Protein AF-A0A3L7S877-F1 (afdb_monomer_lite)

Secondary structure (DSSP, 8-state):
--PPP----------------PPP----------------SSSSSSSTHHHHHHHHHHHTSS----S------TTHHHHHHHHGGGS---------PPP-HHHHHHHHHHHHHHHHTT--GGGGTTTEEE--HHHHTTPPEEEEEEEEEEEEE-SS-EEEEEEEEETTEEEEEEEEEE-SSSEEEEE-

Sequence (188 aa):
MMGVGRTERSEFRLVLIRVKELPELAGARSGRRNEIPQFIADGALASFRSRCFAVLRLICSIGRIDMFVGRLPRRGVVGLVLAMMFVGCSTGDAPSYALDKELARGSVQKAMQAWVGEKTPKDLQPDIIVGDTAWEQGKKLVSYEILADEETTDGSNLYIRVKRKIGSSESKVTYIVGTTPVVTIFPQ

Radius of gyration: 29.56 Å; chains: 1; bounding box: 90×79×45 Å

Structure (mmCIF, N/CA/C/O backbone):
data_AF-A0A3L7S877-F1
#
_entry.id   AF-A0A3L7S877-F1
#
loop_
_atom_site.group_PDB
_atom_site.id
_atom_site.type_symbol
_atom_site.label_atom_id
_atom_site.label_alt_id
_atom_site.label_comp_id
_atom_site.label_asym_id
_atom_site.label_entity_id
_atom_site.label_seq_id
_atom_site.pdbx_PDB_ins_code
_atom_site.Cartn_x
_atom_site.Cartn_y
_atom_site.Cartn_z
_atom_site.occupancy
_atom_site.B_iso_or_equiv
_atom_site.auth_seq_id
_atom_site.auth_comp_id
_atom_site.auth_asym_id
_atom_site.auth_atom_id
_atom_site.pdbx_PDB_model_num
ATOM 1 N N . MET A 1 1 ? -4.171 -53.138 16.778 1.00 54.28 1 MET A N 1
ATOM 2 C CA . MET A 1 1 ? -3.416 -51.874 16.648 1.00 54.28 1 MET A CA 1
ATOM 3 C C . MET A 1 1 ? -3.372 -51.507 15.177 1.00 54.28 1 MET A C 1
ATOM 5 O O . MET A 1 1 ? -2.789 -52.276 14.435 1.00 54.28 1 MET A O 1
ATOM 9 N N . MET A 1 2 ? -4.042 -50.424 14.774 1.00 46.16 2 MET A N 1
ATOM 10 C CA . MET A 1 2 ? -3.747 -49.554 13.617 1.00 46.16 2 MET A CA 1
ATOM 11 C C . MET A 1 2 ? -4.942 -48.603 13.470 1.00 46.16 2 MET A C 1
ATOM 13 O O . MET A 1 2 ? -6.030 -49.006 13.070 1.00 46.16 2 MET A O 1
ATOM 17 N N . GLY A 1 3 ? -4.754 -47.366 13.933 1.00 50.31 3 GLY A N 1
ATOM 18 C CA . GLY A 1 3 ? -5.749 -46.302 13.867 1.00 50.31 3 GLY A CA 1
ATOM 19 C C . GLY A 1 3 ? -5.789 -45.695 12.469 1.00 50.31 3 GLY A C 1
ATOM 20 O O . GLY A 1 3 ? -4.753 -45.312 11.931 1.00 50.31 3 GLY A O 1
ATOM 21 N N . VAL A 1 4 ? -6.985 -45.613 11.893 1.00 60.41 4 VAL A N 1
ATOM 22 C CA . VAL A 1 4 ? -7.231 -44.957 10.606 1.00 60.41 4 VAL A CA 1
ATOM 23 C C . VAL A 1 4 ? -7.646 -43.512 10.877 1.00 60.41 4 VAL A C 1
ATOM 25 O O . VAL A 1 4 ? -8.565 -43.247 11.652 1.00 60.41 4 VAL A O 1
ATOM 28 N N . GLY A 1 5 ? -6.889 -42.590 10.281 1.00 52.19 5 GLY A N 1
ATOM 29 C CA . GLY A 1 5 ? -6.943 -41.152 10.511 1.00 52.19 5 GLY A CA 1
ATOM 30 C C . GLY A 1 5 ? -8.268 -40.508 10.110 1.00 52.19 5 GLY A C 1
ATOM 31 O O . GLY A 1 5 ? -8.838 -40.778 9.055 1.00 52.19 5 GLY A O 1
ATOM 32 N N . ARG A 1 6 ? -8.727 -39.616 10.985 1.00 58.72 6 ARG A N 1
ATOM 33 C CA . ARG A 1 6 ? -9.897 -38.757 10.826 1.00 58.72 6 ARG A CA 1
ATOM 34 C C . ARG A 1 6 ? -9.569 -37.669 9.796 1.00 58.72 6 ARG A C 1
ATOM 36 O O . ARG A 1 6 ? -8.720 -36.819 10.036 1.00 58.72 6 ARG A O 1
ATOM 43 N N . THR A 1 7 ? -10.219 -37.731 8.641 1.00 52.03 7 THR A N 1
ATOM 44 C CA . THR A 1 7 ? -10.134 -36.734 7.569 1.00 52.03 7 THR A CA 1
ATOM 45 C C . THR A 1 7 ? -10.898 -35.482 8.010 1.00 52.03 7 THR A C 1
ATOM 47 O O . THR A 1 7 ? -12.130 -35.480 8.016 1.00 52.03 7 THR A O 1
ATOM 50 N N . GLU A 1 8 ? -10.193 -34.429 8.429 1.00 56.50 8 GLU A N 1
ATOM 51 C CA . GLU A 1 8 ? -10.811 -33.121 8.659 1.00 56.50 8 GLU A CA 1
ATOM 52 C C . GLU A 1 8 ? -11.203 -32.505 7.316 1.00 56.50 8 GLU A C 1
ATOM 54 O O . GLU A 1 8 ? -10.388 -32.024 6.531 1.00 56.50 8 GLU A O 1
ATOM 59 N N . ARG A 1 9 ? -12.501 -32.592 7.044 1.00 50.66 9 ARG A N 1
ATOM 60 C CA . ARG A 1 9 ? -13.187 -31.979 5.919 1.00 50.66 9 ARG A CA 1
ATOM 61 C C . ARG A 1 9 ? -13.282 -30.479 6.209 1.00 50.66 9 ARG A C 1
ATOM 63 O O . ARG A 1 9 ? -14.170 -30.044 6.933 1.00 50.66 9 ARG A O 1
ATOM 70 N N . SER A 1 10 ? -12.339 -29.706 5.679 1.00 55.91 10 SER A N 1
ATOM 71 C CA . SER A 1 10 ? -12.363 -28.245 5.714 1.00 55.91 10 SER A CA 1
ATOM 72 C C . SER A 1 10 ? -13.622 -27.748 4.995 1.00 55.91 10 SER A C 1
ATOM 74 O O . SER A 1 10 ? -13.726 -27.831 3.771 1.00 55.91 10 SER A O 1
ATOM 76 N N . GLU A 1 11 ? -14.603 -27.267 5.759 1.00 52.41 11 GLU A N 1
ATOM 77 C CA . GLU A 1 11 ? -15.723 -26.492 5.234 1.00 52.41 11 GLU A CA 1
ATOM 78 C C . GLU A 1 11 ? -15.176 -25.207 4.600 1.00 52.41 11 GLU A C 1
ATOM 80 O O . GLU A 1 11 ? -14.942 -24.199 5.268 1.00 52.41 11 GLU A O 1
ATOM 85 N N . PHE A 1 12 ? -14.997 -25.224 3.282 1.00 43.84 12 PHE A N 1
ATOM 86 C CA . PHE A 1 12 ? -14.988 -24.002 2.495 1.00 43.84 12 PHE A CA 1
ATOM 87 C C . PHE A 1 12 ? -16.386 -23.387 2.591 1.00 43.84 12 PHE A C 1
ATOM 89 O O . PHE A 1 12 ? -17.283 -23.707 1.811 1.00 43.84 12 PHE A O 1
ATOM 96 N N . ARG A 1 13 ? -16.586 -22.499 3.572 1.00 46.31 13 ARG A N 1
ATOM 97 C CA . ARG A 1 13 ? -17.693 -21.544 3.543 1.00 46.31 13 ARG A CA 1
ATOM 98 C C . ARG A 1 13 ? -17.492 -20.650 2.328 1.00 46.31 13 ARG A C 1
ATOM 100 O O . ARG A 1 13 ? -16.777 -19.653 2.378 1.00 46.31 13 ARG A O 1
ATOM 107 N N . LEU A 1 14 ? -18.130 -21.044 1.232 1.00 42.19 14 LEU A N 1
ATOM 108 C CA . LEU A 1 14 ? -18.392 -20.206 0.077 1.00 42.19 14 LEU A CA 1
ATOM 109 C C . LEU A 1 14 ? -19.162 -18.979 0.591 1.00 42.19 14 LEU A C 1
ATOM 111 O O . LEU A 1 14 ? -20.365 -19.042 0.852 1.00 42.19 14 LEU A O 1
ATOM 115 N N . VAL A 1 15 ? -18.462 -17.870 0.822 1.00 50.22 15 VAL A N 1
ATOM 116 C CA . VAL A 1 15 ? -19.105 -16.579 1.067 1.00 50.22 15 VAL A CA 1
ATOM 117 C C . VAL A 1 15 ? -19.682 -16.151 -0.274 1.00 50.22 15 VAL A C 1
ATOM 119 O O . VAL A 1 15 ? -19.004 -15.561 -1.109 1.00 50.22 15 VAL A O 1
ATOM 122 N N . LEU A 1 16 ? -20.933 -16.544 -0.504 1.00 44.66 16 LEU A N 1
ATOM 123 C CA . LEU A 1 16 ? -21.747 -16.115 -1.627 1.00 44.66 16 LEU A CA 1
ATOM 124 C C . LEU A 1 16 ? -21.943 -14.597 -1.493 1.00 44.66 16 LEU A C 1
ATOM 126 O O . LEU A 1 16 ? -22.818 -14.129 -0.762 1.00 44.66 16 LEU A O 1
ATOM 130 N N . ILE A 1 17 ? -21.083 -13.820 -2.153 1.00 51.84 17 ILE A N 1
ATOM 131 C CA . ILE A 1 17 ? -21.249 -12.375 -2.286 1.00 51.84 17 ILE A CA 1
ATOM 132 C C . ILE A 1 17 ? -22.492 -12.173 -3.149 1.00 51.84 17 ILE A C 1
ATOM 134 O O . ILE A 1 17 ? -22.484 -12.350 -4.364 1.00 51.84 17 ILE A O 1
ATOM 138 N N . ARG A 1 18 ? -23.600 -11.872 -2.476 1.00 46.88 18 ARG A N 1
ATOM 139 C CA . ARG A 1 18 ? -24.879 -11.507 -3.073 1.00 46.88 18 ARG A CA 1
ATOM 140 C C . ARG A 1 18 ? -24.677 -10.183 -3.810 1.00 46.88 18 ARG A C 1
ATOM 142 O O . ARG A 1 18 ? -24.743 -9.123 -3.193 1.00 46.88 18 ARG A O 1
ATOM 149 N N . VAL A 1 19 ? -24.405 -10.259 -5.112 1.00 50.25 19 VAL A N 1
ATOM 150 C CA . VAL A 1 19 ? -24.487 -9.126 -6.040 1.00 50.25 19 VAL A CA 1
ATOM 151 C C . VAL A 1 19 ? -25.942 -8.669 -6.021 1.00 50.25 19 VAL A C 1
ATOM 153 O O . VAL A 1 19 ? -26.824 -9.300 -6.596 1.00 50.25 19 VAL A O 1
ATOM 156 N N . LYS A 1 20 ? -26.213 -7.643 -5.216 1.00 56.16 20 LYS A N 1
ATOM 157 C CA . LYS A 1 20 ? -27.528 -7.026 -5.098 1.00 56.16 20 LYS A CA 1
ATOM 158 C C . LYS A 1 20 ? -27.671 -6.082 -6.287 1.00 56.16 20 LYS A C 1
ATOM 160 O O . LYS A 1 20 ? -26.869 -5.164 -6.430 1.00 56.16 20 LYS A O 1
ATOM 165 N N . GLU A 1 21 ? -28.651 -6.376 -7.134 1.00 49.72 21 GLU A N 1
ATOM 166 C CA . GLU A 1 21 ? -29.041 -5.603 -8.312 1.00 49.72 21 GLU A CA 1
ATOM 167 C C . GLU A 1 21 ? -29.070 -4.092 -8.033 1.00 49.72 21 GLU A C 1
ATOM 169 O O . GLU A 1 21 ? -29.631 -3.628 -7.035 1.00 49.72 21 GLU A O 1
ATOM 174 N N . LEU A 1 22 ? -28.440 -3.343 -8.939 1.00 51.84 22 LEU A N 1
ATOM 175 C CA . LEU A 1 22 ? -28.446 -1.886 -9.015 1.00 51.84 22 LEU A CA 1
ATOM 176 C C . LEU A 1 22 ? -29.797 -1.404 -9.563 1.00 51.84 22 LEU A C 1
ATOM 178 O O . LEU A 1 22 ? -30.128 -1.746 -10.697 1.00 51.84 22 LEU A O 1
ATOM 182 N N . PRO A 1 23 ? -30.553 -0.562 -8.840 1.00 59.34 23 PRO A N 1
ATOM 183 C CA . PRO A 1 23 ? -31.566 0.258 -9.478 1.00 59.34 23 PRO A CA 1
ATOM 184 C C . PRO A 1 23 ? -30.895 1.437 -10.196 1.00 59.34 23 PRO A C 1
ATOM 186 O O . PRO A 1 23 ? -30.123 2.193 -9.598 1.00 59.34 23 PRO A O 1
ATOM 189 N N . GLU A 1 24 ? -31.222 1.596 -11.480 1.00 57.94 24 GLU A N 1
ATOM 190 C CA . GLU A 1 24 ? -31.098 2.858 -12.206 1.00 57.94 24 GLU A CA 1
ATOM 191 C C . GLU A 1 24 ? -31.689 3.997 -11.367 1.00 57.94 24 GLU A C 1
ATOM 193 O O . GLU A 1 24 ? -32.876 3.989 -11.039 1.00 57.94 24 GLU A O 1
ATOM 198 N N . LEU A 1 25 ? -30.879 5.010 -11.061 1.00 51.97 25 LEU A N 1
ATOM 199 C CA . LEU A 1 25 ? -31.389 6.310 -10.646 1.00 51.97 25 LEU A CA 1
ATOM 200 C C . LEU A 1 25 ? -30.751 7.405 -11.490 1.00 51.97 25 LEU A C 1
ATOM 202 O O . LEU A 1 25 ? -29.589 7.783 -11.340 1.00 51.97 25 LEU A O 1
ATOM 206 N N . ALA A 1 26 ? -31.590 7.900 -12.390 1.00 48.59 26 ALA A N 1
ATOM 207 C CA . ALA A 1 26 ? -31.438 9.138 -13.111 1.00 48.59 26 ALA A C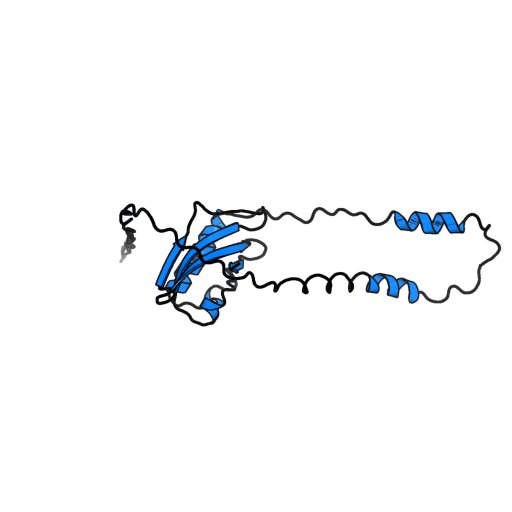A 1
ATOM 208 C C . ALA A 1 26 ? -31.354 10.348 -12.160 1.00 48.59 26 ALA A C 1
ATOM 210 O O . ALA A 1 26 ? -32.114 10.461 -11.203 1.00 48.59 26 ALA A O 1
ATOM 211 N N . GLY A 1 27 ? -30.492 11.299 -12.528 1.00 48.50 27 GLY A N 1
ATOM 212 C CA . GLY A 1 27 ? -30.762 12.733 -12.403 1.00 48.50 27 GLY A CA 1
ATOM 213 C C . GLY A 1 27 ? -30.546 13.401 -11.042 1.00 48.50 27 GLY A C 1
ATOM 214 O O . GLY A 1 27 ? -31.445 13.430 -10.215 1.00 48.50 27 GLY A O 1
ATOM 215 N N . ALA A 1 28 ? -29.431 14.128 -10.905 1.00 43.88 28 ALA A N 1
ATOM 216 C CA . ALA A 1 28 ? -29.427 15.472 -10.312 1.00 43.88 28 ALA A CA 1
ATOM 217 C C . ALA A 1 28 ? -28.107 16.207 -10.608 1.00 43.88 28 ALA A C 1
ATOM 219 O O . ALA A 1 28 ? -27.050 15.892 -10.063 1.00 43.88 28 ALA A O 1
ATOM 220 N N . ARG A 1 29 ? -28.188 17.243 -11.454 1.00 51.47 29 ARG A N 1
ATOM 221 C CA . ARG A 1 29 ? -27.224 18.352 -11.488 1.00 51.47 29 ARG A CA 1
ATOM 222 C C . ARG A 1 29 ? -27.283 19.087 -10.149 1.00 51.47 29 ARG A C 1
ATOM 224 O O . ARG A 1 29 ? -28.358 19.532 -9.770 1.00 51.47 29 ARG A O 1
ATOM 231 N N . SER A 1 30 ? -26.140 19.361 -9.530 1.00 45.34 30 SER A N 1
ATOM 232 C CA . SER A 1 30 ? -25.962 20.613 -8.788 1.00 45.34 30 SER A CA 1
ATOM 233 C C . SER A 1 30 ? -24.482 20.928 -8.635 1.00 45.34 30 SER A C 1
ATOM 235 O O . SER A 1 30 ? -23.721 20.162 -8.046 1.00 45.34 30 SER A O 1
ATOM 237 N N . GLY A 1 31 ? -24.083 22.065 -9.200 1.00 52.25 31 GLY A N 1
ATOM 238 C CA . GLY A 1 31 ? -22.720 22.564 -9.165 1.00 52.25 31 GLY A CA 1
ATOM 239 C C . GLY A 1 31 ? -22.210 22.796 -7.747 1.00 52.25 31 GLY A C 1
ATOM 240 O O . GLY A 1 31 ? -22.917 23.299 -6.874 1.00 52.25 31 GLY A O 1
ATOM 241 N N . ARG A 1 32 ? -20.930 22.481 -7.556 1.00 43.22 32 ARG A N 1
ATOM 242 C CA . ARG A 1 32 ? -20.111 23.045 -6.490 1.00 43.22 32 ARG A CA 1
ATOM 243 C C . ARG A 1 32 ? -18.698 23.247 -7.036 1.00 43.22 32 ARG A C 1
ATOM 245 O O . ARG A 1 32 ? -17.888 22.330 -7.076 1.00 43.22 32 ARG A O 1
ATOM 252 N N . ARG A 1 33 ? -18.454 24.464 -7.528 1.00 50.66 33 ARG A N 1
ATOM 253 C CA . ARG A 1 33 ? -17.117 25.057 -7.622 1.00 50.66 33 ARG A CA 1
ATOM 254 C C . ARG A 1 33 ? -16.627 25.190 -6.187 1.00 50.66 33 ARG A C 1
ATOM 256 O O . ARG A 1 33 ? -17.202 26.011 -5.495 1.00 50.66 33 ARG A O 1
ATOM 263 N N . ASN A 1 34 ? -15.637 24.406 -5.772 1.00 42.25 34 ASN A N 1
ATOM 264 C CA . ASN A 1 34 ? -14.846 24.657 -4.568 1.00 42.25 34 ASN A CA 1
ATOM 265 C C . ASN A 1 34 ? -13.390 24.277 -4.877 1.00 42.25 34 ASN A C 1
ATOM 267 O O . ASN A 1 34 ? -13.041 23.104 -4.950 1.00 42.25 34 ASN A O 1
ATOM 271 N N . GLU A 1 35 ? -12.629 25.323 -5.189 1.00 40.66 35 GLU A N 1
ATOM 272 C CA . GLU A 1 35 ? -11.271 25.623 -4.725 1.00 40.66 35 GLU A CA 1
ATOM 273 C C . GLU A 1 35 ? -10.260 24.471 -4.640 1.00 40.66 35 GLU A C 1
ATOM 275 O O . GLU A 1 35 ? -10.277 23.628 -3.748 1.00 40.66 35 GLU A O 1
ATOM 280 N N . ILE A 1 36 ? -9.322 24.520 -5.586 1.00 46.72 36 ILE A N 1
ATOM 281 C CA . ILE A 1 36 ? -8.078 23.757 -5.637 1.00 46.72 36 ILE A CA 1
ATOM 282 C C . ILE A 1 36 ? -7.121 24.350 -4.588 1.00 46.72 36 ILE A C 1
ATOM 284 O O . ILE A 1 36 ? -6.706 25.499 -4.758 1.00 46.72 36 ILE A O 1
ATOM 288 N N . PRO A 1 37 ? -6.709 23.617 -3.540 1.00 45.56 37 PRO A N 1
ATOM 289 C CA . PRO A 1 37 ? -5.568 24.037 -2.745 1.00 45.56 37 PRO A CA 1
ATOM 290 C C . PRO A 1 37 ? -4.283 23.797 -3.550 1.00 45.56 37 PRO A C 1
ATOM 292 O O . PRO A 1 37 ? -3.847 22.664 -3.758 1.00 45.56 37 PRO A O 1
ATOM 295 N N . GLN A 1 38 ? -3.680 24.891 -4.021 1.00 51.69 38 GLN A N 1
ATOM 296 C CA . GLN A 1 38 ? -2.295 24.943 -4.487 1.00 51.69 38 GLN A CA 1
ATOM 297 C C . GLN A 1 38 ? -1.365 24.642 -3.307 1.00 51.69 38 GLN A C 1
ATOM 299 O O . GLN A 1 38 ? -1.011 25.549 -2.561 1.00 51.69 38 GLN A O 1
ATOM 304 N N . PHE A 1 39 ? -0.989 23.381 -3.095 1.00 47.72 39 PHE A N 1
ATOM 305 C CA . PHE A 1 39 ? -0.049 23.061 -2.017 1.00 47.72 39 PHE A CA 1
ATOM 306 C C . PHE A 1 39 ? 0.881 21.885 -2.308 1.00 47.72 39 PHE A C 1
ATOM 308 O O . PHE A 1 39 ? 1.154 21.110 -1.408 1.00 47.72 39 PHE A O 1
ATOM 315 N N . ILE A 1 40 ? 1.410 21.739 -3.530 1.00 48.59 40 ILE A N 1
ATOM 316 C CA . ILE A 1 40 ? 2.620 20.925 -3.763 1.00 48.59 40 ILE A CA 1
ATOM 317 C C . ILE A 1 40 ? 3.440 21.558 -4.897 1.00 48.59 40 ILE A C 1
ATOM 319 O O . ILE A 1 40 ? 3.268 21.209 -6.061 1.00 48.59 40 ILE A O 1
ATOM 323 N N . ALA A 1 41 ? 4.324 22.506 -4.572 1.00 46.06 41 ALA A N 1
ATOM 324 C CA . ALA A 1 41 ? 5.308 23.028 -5.530 1.00 46.06 41 ALA A CA 1
ATOM 325 C C . ALA A 1 41 ? 6.727 23.252 -4.962 1.00 46.06 41 ALA A C 1
ATOM 327 O O . ALA A 1 41 ? 7.580 23.722 -5.703 1.00 46.06 41 ALA A O 1
ATOM 328 N N . ASP A 1 42 ? 7.035 22.857 -3.716 1.00 45.22 42 ASP A N 1
ATOM 329 C CA . ASP A 1 42 ? 8.317 23.235 -3.076 1.00 45.22 42 ASP A CA 1
ATOM 330 C C . ASP A 1 42 ? 9.215 22.071 -2.603 1.00 45.22 42 ASP A C 1
ATOM 332 O O . ASP A 1 42 ? 10.214 22.285 -1.921 1.00 45.22 42 ASP A O 1
ATOM 336 N N . GLY A 1 43 ? 8.927 20.818 -2.973 1.00 41.69 43 GLY A N 1
ATOM 337 C CA . GLY A 1 43 ? 9.671 19.660 -2.442 1.00 41.69 43 GLY A CA 1
ATOM 338 C C . GLY A 1 43 ? 10.850 19.137 -3.278 1.00 41.69 43 GLY A C 1
ATOM 339 O O . GLY A 1 43 ? 11.713 18.440 -2.747 1.00 41.69 43 GLY A O 1
ATOM 340 N N . ALA A 1 44 ? 10.909 19.423 -4.583 1.00 40.44 44 ALA A N 1
ATOM 341 C CA . ALA A 1 44 ? 11.722 18.619 -5.512 1.00 40.44 44 ALA A CA 1
ATOM 342 C C . ALA A 1 44 ? 13.080 19.225 -5.927 1.00 40.44 44 ALA A C 1
ATOM 344 O O . ALA A 1 44 ? 13.886 18.542 -6.557 1.00 40.44 44 ALA A O 1
ATOM 345 N N . LEU A 1 45 ? 13.392 20.473 -5.558 1.00 46.50 45 LEU A N 1
ATOM 346 C CA . LEU A 1 45 ? 14.636 21.143 -5.985 1.00 46.50 45 LEU A CA 1
ATOM 347 C C . LEU A 1 45 ? 15.812 21.011 -5.001 1.00 46.50 45 LEU A C 1
ATOM 349 O O . LEU A 1 45 ? 16.941 21.372 -5.339 1.00 46.50 45 LEU A O 1
ATOM 353 N N . ALA A 1 46 ? 15.596 20.457 -3.804 1.00 42.66 46 ALA A N 1
ATOM 354 C CA . ALA A 1 46 ? 16.635 20.393 -2.773 1.00 42.66 46 ALA A CA 1
ATOM 355 C C . ALA A 1 46 ? 17.577 19.175 -2.884 1.00 42.66 46 ALA A C 1
ATOM 357 O O . ALA A 1 46 ? 18.694 19.224 -2.371 1.00 42.66 46 ALA A O 1
ATOM 358 N N . SER A 1 47 ? 17.190 18.098 -3.581 1.00 43.31 47 SER A N 1
ATOM 359 C CA . SER A 1 47 ? 17.988 16.856 -3.587 1.00 43.31 47 SER A CA 1
ATOM 360 C C . SER A 1 47 ? 19.056 16.796 -4.695 1.00 43.31 47 SER A C 1
ATOM 362 O O . SER A 1 47 ? 20.076 16.121 -4.550 1.00 43.31 47 SER A O 1
ATOM 364 N N . PHE A 1 48 ? 18.911 17.570 -5.777 1.00 40.16 48 PHE A N 1
ATOM 365 C CA . PHE A 1 48 ? 19.853 17.512 -6.907 1.00 40.16 48 PHE A CA 1
ATOM 366 C C . PHE A 1 48 ? 21.151 18.314 -6.692 1.00 40.16 48 PHE A C 1
ATOM 368 O O . PHE A 1 48 ? 22.168 18.041 -7.327 1.00 40.16 48 PHE A O 1
ATOM 375 N N . ARG A 1 49 ? 21.171 19.269 -5.751 1.00 46.09 49 ARG A N 1
ATOM 376 C CA . ARG A 1 49 ? 22.354 20.108 -5.474 1.00 46.09 49 ARG A CA 1
ATOM 377 C C . ARG A 1 49 ? 23.446 19.423 -4.647 1.00 46.09 49 ARG A C 1
ATOM 379 O O . ARG A 1 49 ? 24.584 19.886 -4.663 1.00 46.09 49 ARG A O 1
ATOM 386 N N . SER A 1 50 ? 23.138 18.326 -3.954 1.00 44.41 50 SER A N 1
ATOM 387 C CA . SER A 1 50 ? 24.074 17.731 -2.988 1.00 44.41 50 SER A CA 1
ATOM 388 C C . SER A 1 50 ? 25.095 16.778 -3.630 1.00 44.41 50 SER A C 1
ATOM 390 O O . SER A 1 50 ? 26.210 16.631 -3.136 1.00 44.41 50 SER A O 1
ATOM 392 N N . ARG A 1 51 ? 24.779 16.180 -4.788 1.00 45.22 51 ARG A N 1
ATOM 393 C CA . ARG A 1 51 ? 25.685 15.222 -5.454 1.00 45.22 51 ARG A CA 1
ATOM 394 C C . ARG A 1 51 ? 26.696 15.856 -6.420 1.00 45.22 51 ARG A C 1
ATOM 396 O O . ARG A 1 51 ? 27.750 15.269 -6.634 1.00 45.22 51 ARG A O 1
ATOM 403 N N . CYS A 1 52 ? 26.464 17.074 -6.920 1.00 43.09 52 CYS A N 1
ATOM 404 C CA . CYS A 1 52 ? 27.451 17.771 -7.762 1.00 43.09 52 CYS A CA 1
ATOM 405 C C . CYS A 1 52 ? 28.623 18.377 -6.964 1.00 43.09 52 CYS A C 1
ATOM 407 O O . CYS A 1 52 ? 29.733 18.475 -7.483 1.00 43.09 52 CYS A O 1
ATOM 409 N N . PHE A 1 53 ? 28.423 18.745 -5.693 1.00 46.25 53 PHE A N 1
ATOM 410 C CA . PHE A 1 53 ? 29.476 19.381 -4.885 1.00 46.25 53 PHE A CA 1
ATOM 411 C C . PHE A 1 53 ? 30.557 18.410 -4.382 1.00 46.25 53 PHE A C 1
ATOM 413 O O . PHE A 1 53 ? 31.679 18.837 -4.108 1.00 46.25 53 PHE A O 1
ATOM 420 N N . ALA A 1 54 ? 30.264 17.108 -4.299 1.00 45.94 54 ALA A N 1
ATOM 421 C CA . ALA A 1 54 ? 31.240 16.113 -3.851 1.00 45.94 54 ALA A CA 1
ATOM 422 C C . ALA A 1 54 ? 32.350 15.863 -4.892 1.00 45.94 54 ALA A C 1
ATOM 424 O O . ALA A 1 54 ? 33.509 15.693 -4.520 1.00 45.94 54 ALA A O 1
ATOM 425 N N . VAL A 1 55 ? 32.031 15.927 -6.190 1.00 48.88 55 VAL A N 1
ATOM 426 C CA . VAL A 1 55 ? 33.030 15.753 -7.261 1.00 48.88 55 VAL A CA 1
ATOM 427 C C . VAL A 1 55 ? 33.940 16.983 -7.374 1.00 48.88 55 VAL A C 1
ATOM 429 O O . VAL A 1 55 ? 35.144 16.841 -7.580 1.00 48.88 55 VAL A O 1
ATOM 432 N N . LEU A 1 56 ? 33.416 18.193 -7.131 1.00 46.88 56 LEU A N 1
ATOM 433 C CA . LEU A 1 56 ? 34.225 19.418 -7.189 1.00 46.88 56 LEU A CA 1
ATOM 434 C C . LEU A 1 56 ? 35.237 19.543 -6.034 1.00 46.88 56 LEU A C 1
ATOM 436 O O . LEU A 1 56 ? 36.283 20.168 -6.203 1.00 46.88 56 LEU A O 1
ATOM 440 N N . ARG A 1 57 ? 34.974 18.933 -4.868 1.00 49.19 57 ARG A N 1
ATOM 441 C CA . ARG A 1 57 ? 35.921 18.956 -3.737 1.00 49.19 57 ARG A CA 1
ATOM 442 C C . ARG A 1 57 ? 37.078 17.967 -3.869 1.00 49.19 57 ARG A C 1
ATOM 444 O O . ARG A 1 57 ? 38.122 18.215 -3.271 1.00 49.19 57 ARG A O 1
ATOM 451 N N . LEU A 1 58 ? 36.945 16.907 -4.670 1.00 48.16 58 LEU A N 1
ATOM 452 C CA . LEU A 1 58 ? 38.060 15.981 -4.899 1.00 48.16 58 LEU A CA 1
ATOM 453 C C . LEU A 1 58 ? 39.144 16.602 -5.798 1.00 48.16 58 LEU A C 1
ATOM 455 O O . LEU A 1 58 ? 40.328 16.357 -5.591 1.00 48.16 58 LEU A O 1
ATOM 459 N N . 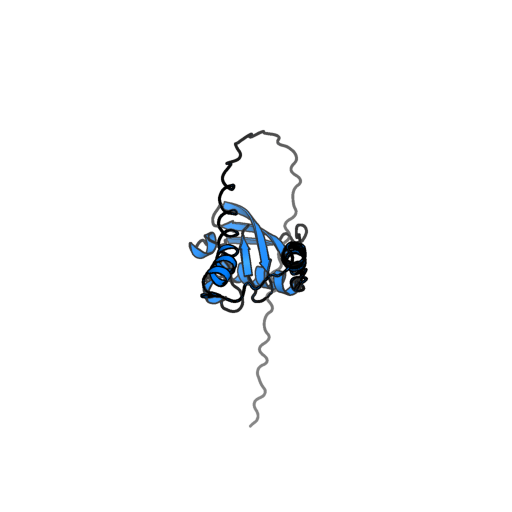ILE A 1 59 ? 38.755 17.478 -6.730 1.00 53.16 59 ILE A N 1
ATOM 460 C CA . ILE A 1 59 ? 39.696 18.178 -7.621 1.00 53.16 59 ILE A CA 1
ATOM 461 C C . ILE A 1 59 ? 40.529 19.215 -6.846 1.00 53.16 59 ILE A C 1
ATOM 463 O O . ILE A 1 59 ? 41.679 19.467 -7.189 1.00 53.16 59 ILE A O 1
ATOM 467 N N . CYS A 1 60 ? 40.003 19.767 -5.748 1.00 49.75 60 CYS A N 1
ATOM 468 C CA . CYS A 1 60 ? 40.715 20.768 -4.948 1.00 49.75 60 CYS A CA 1
ATOM 469 C C . CYS A 1 60 ? 41.674 20.180 -3.890 1.00 49.75 60 CYS A C 1
ATOM 471 O O . CYS A 1 60 ? 42.459 20.934 -3.319 1.00 49.75 60 CYS A O 1
ATOM 473 N N . SER A 1 61 ? 41.624 18.868 -3.612 1.00 48.81 61 SER A N 1
ATOM 474 C CA . SER A 1 61 ? 42.452 18.222 -2.571 1.00 48.81 61 SER A CA 1
ATOM 475 C C . SER A 1 61 ? 43.679 17.467 -3.105 1.00 48.81 61 SER A C 1
ATOM 477 O O . SER A 1 61 ? 44.459 16.943 -2.310 1.00 48.81 61 SER A O 1
ATOM 479 N N . ILE A 1 62 ? 43.884 17.443 -4.424 1.00 54.53 62 ILE A N 1
ATOM 480 C CA . ILE A 1 62 ? 45.195 17.194 -5.036 1.00 54.53 62 ILE A CA 1
ATOM 481 C C . ILE A 1 62 ? 45.802 18.595 -5.213 1.00 54.53 62 ILE A C 1
ATOM 483 O O . ILE A 1 62 ? 45.597 19.270 -6.209 1.00 54.53 62 ILE A O 1
ATOM 487 N N . GLY A 1 63 ? 46.385 19.197 -4.184 1.00 45.34 63 GLY A N 1
ATOM 488 C CA . GLY A 1 63 ? 47.666 18.725 -3.690 1.00 45.34 63 GLY A CA 1
ATOM 489 C C . GLY A 1 63 ? 48.771 19.065 -4.694 1.00 45.34 63 GLY A C 1
ATOM 490 O O . GLY A 1 63 ? 49.290 18.177 -5.352 1.00 45.34 63 GLY A O 1
ATOM 491 N N . ARG A 1 64 ? 49.118 20.356 -4.786 1.00 54.69 64 ARG A N 1
ATOM 492 C CA . ARG A 1 64 ? 50.499 20.834 -4.971 1.00 54.69 64 ARG A CA 1
ATOM 493 C C . ARG A 1 64 ? 51.286 20.157 -6.114 1.00 54.69 64 AR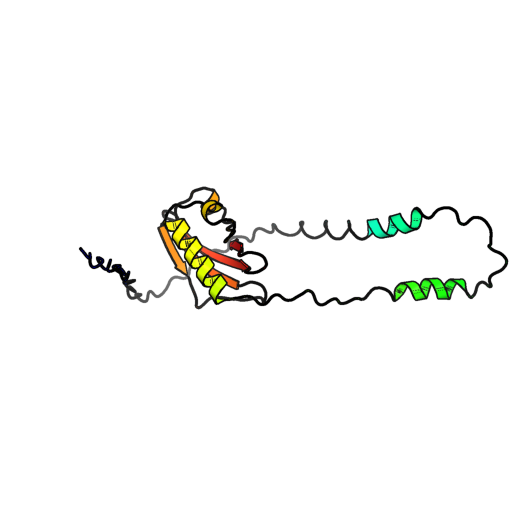G A C 1
ATOM 495 O O . ARG A 1 64 ? 52.252 19.445 -5.864 1.00 54.69 64 ARG A O 1
ATOM 502 N N . ILE A 1 65 ? 50.928 20.454 -7.364 1.00 50.41 65 ILE A N 1
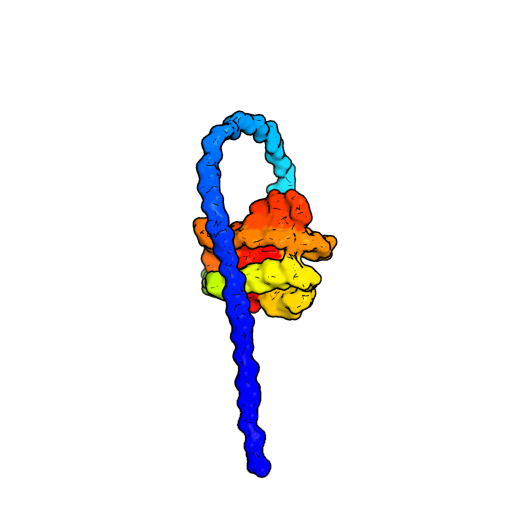ATOM 503 C CA . ILE A 1 65 ? 51.864 20.345 -8.497 1.00 50.41 65 ILE A CA 1
ATOM 504 C C . ILE A 1 65 ? 52.520 21.716 -8.657 1.00 50.41 65 ILE A C 1
ATOM 506 O O . ILE A 1 65 ? 52.126 22.528 -9.491 1.00 50.41 65 ILE A O 1
ATOM 510 N N . ASP A 1 66 ? 53.485 21.991 -7.786 1.00 51.03 66 ASP A N 1
ATOM 511 C CA . ASP A 1 66 ? 54.448 23.061 -8.009 1.00 51.03 66 ASP A CA 1
ATOM 512 C C . ASP A 1 66 ? 55.601 22.493 -8.842 1.00 51.03 66 ASP A C 1
ATOM 514 O O . ASP A 1 66 ? 56.158 21.445 -8.522 1.00 51.03 66 ASP A O 1
ATOM 518 N N . MET A 1 67 ? 55.949 23.233 -9.893 1.00 51.03 67 MET A N 1
ATOM 519 C CA . MET A 1 67 ? 57.195 23.136 -10.658 1.00 51.03 67 MET A CA 1
ATOM 520 C C . MET A 1 67 ? 57.389 21.921 -11.577 1.00 51.03 67 MET A C 1
ATOM 522 O O . MET A 1 67 ? 58.247 21.085 -11.336 1.00 51.03 67 MET A O 1
ATOM 526 N N . PHE A 1 68 ? 56.717 21.918 -12.735 1.00 50.19 68 PHE A N 1
ATOM 527 C CA . PHE A 1 68 ? 57.390 21.581 -14.006 1.00 50.19 68 PHE A CA 1
ATOM 528 C C . PHE A 1 68 ? 56.646 22.163 -15.227 1.00 50.19 68 PHE A C 1
ATOM 530 O O . PHE A 1 68 ? 56.362 21.483 -16.208 1.00 50.19 68 PHE A O 1
ATOM 537 N N . VAL A 1 69 ? 56.313 23.460 -15.192 1.00 51.22 69 VAL A N 1
ATOM 538 C CA . VAL A 1 69 ? 55.830 24.194 -16.380 1.00 51.22 69 VAL A CA 1
ATOM 539 C C . VAL A 1 69 ? 57.040 24.713 -17.163 1.00 51.22 69 VAL A C 1
ATOM 541 O O . VAL A 1 69 ? 57.341 25.903 -17.202 1.00 51.22 69 VAL A O 1
ATOM 544 N N . GLY A 1 70 ? 57.773 23.788 -17.780 1.00 51.69 70 GLY A N 1
ATOM 545 C CA . GLY A 1 70 ? 58.732 24.099 -18.835 1.00 51.69 70 GLY A CA 1
ATOM 546 C C . GLY A 1 70 ? 58.012 24.136 -20.182 1.00 51.69 70 GLY A C 1
ATOM 547 O O . GLY A 1 70 ? 57.652 23.089 -20.701 1.00 51.69 70 GLY A O 1
ATOM 548 N N . ARG A 1 71 ? 57.771 25.343 -20.721 1.00 61.00 71 ARG A N 1
ATOM 549 C CA . ARG A 1 71 ? 57.348 25.646 -22.112 1.00 61.00 71 ARG A CA 1
ATOM 550 C C . ARG A 1 71 ? 56.529 24.555 -22.826 1.00 61.00 71 ARG A C 1
ATOM 552 O O . ARG A 1 71 ? 56.973 24.004 -23.831 1.00 61.00 71 ARG A O 1
ATOM 559 N N . LEU A 1 72 ? 55.293 24.316 -22.395 1.00 53.72 72 LEU A N 1
ATOM 560 C CA . LEU A 1 72 ? 54.323 23.675 -23.284 1.00 53.72 72 LEU A CA 1
ATOM 561 C C . LEU A 1 72 ? 53.631 24.749 -24.143 1.00 53.72 72 LEU A C 1
ATOM 563 O O . LEU A 1 72 ? 53.202 25.779 -23.613 1.00 53.72 72 LEU A O 1
ATOM 567 N N . PRO A 1 73 ? 53.551 24.567 -25.475 1.00 55.72 73 PRO A N 1
ATOM 568 C CA . PRO A 1 73 ? 52.960 25.547 -26.375 1.00 55.72 73 PRO A CA 1
ATOM 569 C C . PRO A 1 73 ? 51.479 25.748 -26.046 1.00 55.72 73 PRO A C 1
ATOM 571 O O . PRO A 1 73 ? 50.718 24.796 -25.881 1.00 55.72 73 PRO A O 1
ATOM 574 N N . ARG A 1 74 ? 51.059 27.018 -26.025 1.00 55.41 74 ARG A N 1
ATOM 575 C CA . ARG A 1 74 ? 49.719 27.532 -25.668 1.00 55.41 74 ARG A CA 1
ATOM 576 C C . ARG A 1 74 ? 48.539 26.859 -26.404 1.00 55.41 74 ARG A C 1
ATOM 578 O O . ARG A 1 74 ? 47.394 27.044 -26.015 1.00 55.41 74 ARG A O 1
ATOM 585 N N . ARG A 1 75 ? 48.817 26.070 -27.448 1.00 56.22 75 ARG A N 1
ATOM 586 C CA . ARG A 1 75 ? 47.849 25.301 -28.247 1.00 56.22 75 ARG A CA 1
ATOM 587 C C . ARG A 1 75 ? 47.475 23.935 -27.646 1.00 56.22 75 ARG A C 1
ATOM 589 O O . ARG A 1 75 ? 46.430 23.411 -28.004 1.00 56.22 75 ARG A O 1
ATOM 596 N N . GLY A 1 76 ? 48.272 23.373 -26.731 1.00 54.28 76 GLY A N 1
ATOM 597 C CA . GLY A 1 76 ? 48.019 22.039 -26.156 1.00 54.28 76 GLY A CA 1
ATOM 598 C C . GLY A 1 76 ? 47.006 22.010 -25.003 1.00 54.28 76 GLY A C 1
ATOM 599 O O . GLY A 1 76 ? 46.316 21.015 -24.810 1.00 54.28 76 GLY A O 1
ATOM 600 N N . VAL A 1 77 ? 46.871 23.113 -24.259 1.00 58.06 77 VAL A N 1
ATOM 601 C CA . VAL A 1 77 ? 46.043 23.169 -23.036 1.00 58.06 77 VAL A CA 1
ATOM 602 C C . VAL A 1 77 ? 44.540 23.192 -23.349 1.00 58.06 77 VAL A C 1
ATOM 604 O O . VAL A 1 77 ? 43.747 22.637 -22.595 1.00 58.06 77 VAL A O 1
ATOM 607 N N . VAL A 1 78 ? 44.137 23.758 -24.493 1.00 62.31 78 VAL A N 1
ATOM 608 C CA . VAL A 1 78 ? 42.722 23.812 -24.910 1.00 62.31 78 VAL A CA 1
ATOM 609 C C . VAL A 1 78 ? 42.183 22.421 -25.275 1.00 62.31 78 VAL A C 1
ATOM 611 O O . VAL A 1 78 ? 41.033 22.112 -24.972 1.00 62.31 78 VAL A O 1
ATOM 614 N N . GLY A 1 79 ? 43.016 21.553 -25.861 1.00 62.03 79 GLY A N 1
ATOM 615 C CA . GLY A 1 79 ? 42.603 20.200 -26.254 1.00 62.03 79 GLY A CA 1
ATOM 616 C C . GLY A 1 79 ? 42.290 19.284 -25.066 1.00 62.03 79 GLY A C 1
ATOM 617 O O . GLY A 1 79 ? 41.343 18.503 -25.125 1.00 62.03 79 GLY A O 1
ATOM 618 N N . LEU A 1 80 ? 43.033 19.417 -23.961 1.00 62.03 80 LEU A N 1
ATOM 619 C CA . LEU A 1 80 ? 42.863 18.571 -22.774 1.00 62.03 80 LEU A CA 1
ATOM 620 C C . LEU A 1 80 ? 41.565 18.887 -22.006 1.00 62.03 80 LEU A C 1
ATOM 622 O O . LEU A 1 80 ? 40.903 17.975 -21.517 1.00 62.03 80 LEU A O 1
ATOM 626 N N . VAL A 1 81 ? 41.167 20.164 -21.941 1.00 64.50 81 VAL A N 1
ATOM 627 C CA . VAL A 1 81 ? 39.916 20.589 -21.282 1.00 64.50 81 VAL A CA 1
ATOM 628 C C . VAL A 1 81 ? 38.685 20.135 -22.076 1.00 64.50 81 VAL A C 1
ATOM 630 O O . VAL A 1 81 ? 37.682 19.747 -21.482 1.00 64.50 81 VAL A O 1
ATOM 633 N N . LEU A 1 82 ? 38.767 20.110 -23.412 1.00 64.56 82 LEU A N 1
ATOM 634 C CA . LEU A 1 82 ? 37.667 19.663 -24.272 1.00 64.56 82 LEU A CA 1
ATOM 635 C C . LEU A 1 82 ? 37.445 18.139 -24.199 1.00 64.56 82 LEU A C 1
ATOM 637 O O . LEU A 1 82 ? 36.306 17.680 -24.246 1.00 64.56 82 LEU A O 1
ATOM 641 N N . ALA A 1 83 ? 38.513 17.353 -24.016 1.00 63.88 83 ALA A N 1
ATOM 642 C CA . ALA A 1 83 ? 38.426 15.895 -23.895 1.00 63.88 83 ALA A CA 1
ATOM 643 C C . ALA A 1 83 ? 37.708 15.429 -22.611 1.00 63.88 83 ALA A C 1
ATOM 645 O O . ALA A 1 83 ? 37.059 14.384 -22.616 1.00 63.88 83 ALA A O 1
ATOM 646 N N . MET A 1 84 ? 37.752 16.214 -21.527 1.00 64.00 84 MET A N 1
ATOM 647 C CA . MET A 1 84 ? 37.040 15.885 -20.282 1.00 64.00 84 MET A CA 1
ATOM 648 C C . MET A 1 84 ? 35.520 16.103 -20.360 1.00 64.00 84 MET A C 1
ATOM 650 O O . MET A 1 84 ? 34.802 15.605 -19.498 1.00 64.00 84 MET A O 1
ATOM 654 N N . MET A 1 85 ? 35.003 16.784 -21.392 1.00 63.19 85 MET A N 1
ATOM 655 C CA . MET A 1 85 ? 33.556 17.009 -21.541 1.00 63.19 85 MET A CA 1
ATOM 656 C C . MET A 1 85 ? 32.792 15.841 -22.186 1.00 63.19 85 MET A C 1
ATOM 658 O O . MET A 1 85 ? 31.565 15.870 -22.206 1.00 63.19 85 MET A O 1
ATOM 662 N N . PHE A 1 86 ? 33.478 14.794 -22.665 1.00 59.53 86 PHE A N 1
ATOM 663 C CA . PHE A 1 86 ? 32.835 13.630 -23.299 1.00 59.53 86 PHE A CA 1
ATOM 664 C C . PHE A 1 86 ? 32.693 12.394 -22.389 1.00 59.53 86 PHE A C 1
ATOM 666 O O . PHE A 1 86 ? 32.062 11.416 -22.785 1.00 59.53 86 PHE A O 1
ATOM 673 N N . VAL A 1 87 ? 33.208 12.421 -21.155 1.00 62.84 87 VAL A N 1
ATOM 674 C CA . VAL A 1 87 ? 33.079 11.306 -20.196 1.00 62.84 87 VAL A CA 1
ATOM 675 C C . VAL A 1 87 ? 31.861 11.547 -19.298 1.00 62.84 87 VAL A C 1
ATOM 677 O O . VAL A 1 87 ? 32.003 11.961 -18.152 1.00 62.84 87 VAL A O 1
ATOM 680 N N . GLY A 1 88 ? 30.641 11.374 -19.818 1.00 59.69 88 GLY A N 1
ATOM 681 C CA . GLY A 1 88 ? 29.459 11.719 -19.013 1.00 59.69 88 GLY A CA 1
ATOM 682 C C . GLY A 1 88 ? 28.078 11.262 -19.472 1.00 59.69 88 GLY A C 1
ATOM 683 O O . GLY A 1 88 ? 27.099 11.688 -18.870 1.00 59.69 88 GLY A O 1
ATOM 684 N N . CYS A 1 89 ? 27.948 10.406 -20.485 1.00 63.59 89 CYS A N 1
ATOM 685 C CA . CYS A 1 89 ? 26.657 9.798 -20.829 1.00 63.59 89 CYS A CA 1
ATOM 686 C C . CYS A 1 89 ? 26.756 8.274 -20.775 1.00 63.59 89 CYS A C 1
ATOM 688 O O . CYS A 1 89 ? 26.677 7.598 -21.795 1.00 63.59 89 CYS A O 1
ATOM 690 N N . SER A 1 90 ? 26.929 7.713 -19.574 1.00 60.69 90 SER A N 1
ATOM 691 C CA . SER A 1 90 ? 26.442 6.352 -19.351 1.00 60.69 90 SER A CA 1
ATOM 692 C C . SER A 1 90 ? 24.935 6.450 -19.129 1.00 60.69 90 SER A C 1
ATOM 694 O O . SER A 1 90 ? 24.471 6.647 -18.004 1.00 60.69 90 SER A O 1
ATOM 696 N N . THR A 1 91 ? 24.169 6.357 -20.211 1.00 63.16 91 THR A N 1
ATOM 697 C CA . THR A 1 91 ? 22.734 6.073 -20.151 1.00 63.16 91 THR A CA 1
ATOM 698 C C . THR A 1 91 ? 22.596 4.619 -19.708 1.00 63.16 91 THR A C 1
ATOM 700 O O . THR A 1 91 ? 22.428 3.718 -20.518 1.00 63.16 91 THR A O 1
ATOM 703 N N . GLY A 1 92 ? 22.829 4.363 -18.421 1.00 61.66 92 GLY A N 1
ATOM 704 C CA . GLY A 1 92 ? 22.533 3.070 -17.830 1.00 61.66 92 GLY A CA 1
ATOM 705 C C . GLY A 1 92 ? 21.023 2.970 -17.737 1.00 61.66 92 GLY A C 1
ATOM 706 O O . GLY A 1 92 ? 20.426 3.686 -16.933 1.00 61.66 92 GLY A O 1
ATOM 707 N N . ASP A 1 93 ? 20.420 2.132 -18.576 1.00 64.62 93 ASP A N 1
ATOM 708 C CA . ASP A 1 93 ? 19.030 1.728 -18.417 1.00 64.62 93 ASP A CA 1
ATOM 709 C C . ASP A 1 93 ? 18.863 1.218 -16.986 1.00 64.62 93 ASP A C 1
ATOM 711 O O . ASP A 1 93 ? 19.456 0.212 -16.583 1.00 64.62 93 ASP A O 1
ATOM 715 N N . ALA A 1 94 ? 18.123 1.976 -16.174 1.00 63.12 94 ALA A N 1
ATOM 716 C CA . ALA A 1 94 ? 17.779 1.530 -14.839 1.00 63.12 94 ALA A CA 1
ATOM 717 C C . ALA A 1 94 ? 17.061 0.180 -14.985 1.00 63.12 94 ALA A C 1
ATOM 719 O O . ALA A 1 94 ? 16.197 0.060 -15.858 1.00 63.12 94 ALA A O 1
ATOM 720 N N . PRO A 1 95 ? 17.408 -0.840 -14.181 1.00 66.06 95 PRO A N 1
ATOM 721 C CA . PRO A 1 95 ? 16.768 -2.142 -14.277 1.00 66.06 95 PRO A CA 1
ATOM 722 C C . PRO A 1 95 ? 15.256 -1.965 -14.112 1.00 66.06 95 PRO A C 1
ATOM 724 O O . PRO A 1 95 ? 14.771 -1.613 -13.037 1.00 66.06 95 PRO A O 1
ATOM 727 N N . SER A 1 96 ? 14.521 -2.163 -15.207 1.00 67.25 96 SER A N 1
ATOM 728 C CA . SER A 1 96 ? 13.065 -2.194 -15.200 1.00 67.25 96 SER A CA 1
ATOM 729 C C . SER A 1 96 ? 12.660 -3.541 -14.620 1.00 67.25 96 SER A C 1
ATOM 731 O O . SER A 1 96 ? 12.777 -4.580 -15.270 1.00 67.25 96 SER A O 1
ATOM 733 N N . TYR A 1 97 ? 12.279 -3.542 -13.347 1.00 78.19 97 TYR A N 1
ATOM 734 C CA . TYR A 1 97 ? 11.775 -4.742 -12.699 1.00 78.19 97 TYR A CA 1
ATOM 735 C C . TYR A 1 97 ? 10.365 -5.023 -13.212 1.00 78.19 97 TYR A C 1
ATOM 737 O O . TYR A 1 97 ? 9.499 -4.152 -13.168 1.00 78.19 97 TYR A O 1
ATOM 745 N N . ALA A 1 98 ? 10.141 -6.243 -13.696 1.00 84.31 98 ALA A N 1
ATOM 746 C CA . ALA A 1 98 ? 8.825 -6.666 -14.142 1.00 84.31 98 ALA A CA 1
ATOM 747 C C . ALA A 1 98 ? 7.857 -6.709 -12.947 1.00 84.31 98 ALA A C 1
ATOM 749 O O . ALA A 1 98 ? 8.111 -7.388 -11.951 1.00 84.31 98 ALA A O 1
ATOM 750 N N . LEU A 1 99 ? 6.755 -5.970 -13.058 1.00 91.62 99 LEU A N 1
ATOM 751 C CA . LEU A 1 99 ? 5.659 -5.966 -12.095 1.00 91.62 99 LEU A CA 1
ATOM 752 C C . LEU A 1 99 ? 4.834 -7.256 -12.211 1.00 91.62 99 LEU A C 1
ATOM 754 O O . LEU A 1 99 ? 4.259 -7.537 -13.266 1.00 91.62 99 LEU A O 1
ATOM 758 N N . ASP A 1 100 ? 4.697 -7.988 -11.106 1.00 94.00 100 ASP A N 1
ATOM 759 C CA . ASP A 1 100 ? 3.780 -9.1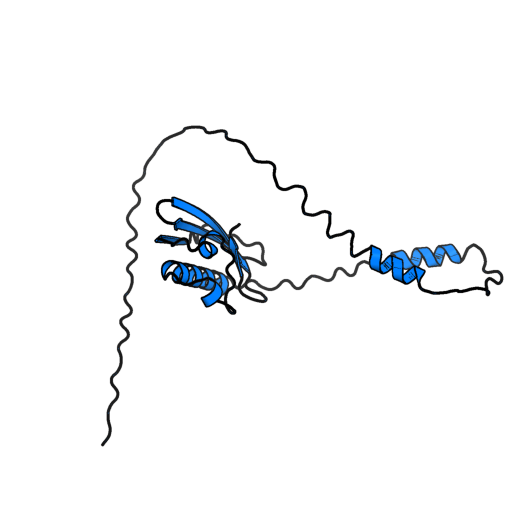26 -11.013 1.00 94.00 100 ASP A CA 1
ATOM 760 C C . ASP A 1 100 ? 2.383 -8.648 -10.577 1.00 94.00 100 ASP A C 1
ATOM 762 O O . ASP A 1 100 ? 2.134 -8.308 -9.417 1.00 94.00 100 ASP A O 1
ATOM 766 N N . LYS A 1 101 ? 1.449 -8.602 -11.533 1.00 94.38 101 LYS A N 1
ATOM 767 C CA . LYS A 1 101 ? 0.086 -8.100 -11.302 1.00 94.38 101 LYS A CA 1
ATOM 768 C C . LYS A 1 101 ? -0.745 -9.023 -10.412 1.00 94.38 101 LYS A C 1
ATOM 770 O O . LYS A 1 101 ? -1.579 -8.535 -9.650 1.00 94.38 101 LYS A O 1
ATOM 775 N N . GLU A 1 102 ? -0.551 -10.334 -10.514 1.00 94.69 102 GLU A N 1
ATOM 776 C CA . GLU A 1 102 ? -1.319 -11.306 -9.732 1.00 94.69 102 GLU A CA 1
ATOM 777 C C . GLU A 1 102 ? -0.900 -11.243 -8.266 1.00 94.69 102 GLU A C 1
ATOM 779 O O . GLU A 1 102 ? -1.751 -11.150 -7.375 1.00 94.69 102 GLU A O 1
ATOM 784 N N . LEU A 1 103 ? 0.411 -11.169 -8.027 1.00 95.75 103 LEU A N 1
ATOM 785 C CA . LEU A 1 103 ? 0.973 -10.989 -6.696 1.00 95.75 103 LEU A CA 1
ATOM 786 C C . LEU A 1 103 ? 0.537 -9.652 -6.081 1.00 95.75 103 LEU A C 1
ATOM 788 O O . LEU A 1 103 ? 0.126 -9.617 -4.918 1.00 95.75 103 LEU A O 1
ATOM 792 N N . ALA A 1 104 ? 0.549 -8.560 -6.852 1.00 95.69 104 ALA A N 1
ATOM 793 C CA . ALA A 1 104 ? 0.087 -7.249 -6.394 1.00 95.69 104 ALA A CA 1
ATOM 794 C C . ALA A 1 104 ? -1.391 -7.264 -5.951 1.00 95.69 104 ALA A C 1
ATOM 796 O O . ALA A 1 104 ? -1.713 -6.827 -4.841 1.00 95.69 104 ALA A O 1
ATOM 797 N N . ARG A 1 105 ? -2.290 -7.823 -6.774 1.00 95.94 105 ARG A N 1
ATOM 798 C CA . ARG A 1 105 ? -3.725 -7.949 -6.452 1.00 95.94 105 ARG A CA 1
ATOM 799 C C . ARG A 1 105 ? -3.964 -8.829 -5.228 1.00 95.94 105 ARG A C 1
ATOM 801 O O . ARG A 1 105 ? -4.693 -8.429 -4.318 1.00 95.94 105 ARG A O 1
ATOM 808 N N . GLY A 1 106 ? -3.315 -9.994 -5.173 1.00 96.31 106 GLY A N 1
ATOM 809 C CA . GLY A 1 106 ? -3.411 -10.910 -4.035 1.00 96.31 106 GLY A CA 1
ATOM 810 C C . GLY A 1 106 ? -2.936 -10.264 -2.732 1.00 96.31 106 GLY A C 1
ATOM 811 O O . GLY A 1 106 ? -3.541 -10.455 -1.676 1.00 96.31 106 GLY A O 1
ATOM 812 N N . SER A 1 107 ? -1.907 -9.420 -2.812 1.00 96.88 107 SER A N 1
ATOM 813 C CA . SER A 1 107 ? -1.358 -8.709 -1.657 1.00 96.88 107 SER A CA 1
ATOM 814 C C . SER A 1 107 ? -2.297 -7.619 -1.143 1.00 96.88 107 SER A C 1
ATOM 816 O O . SER A 1 107 ? -2.506 -7.525 0.066 1.00 96.88 107 SER A O 1
ATOM 818 N N . VAL A 1 108 ? -2.935 -6.846 -2.033 1.00 96.94 108 VAL A N 1
ATOM 819 C CA . VAL A 1 108 ? -3.979 -5.878 -1.641 1.00 96.94 108 VAL A CA 1
ATOM 820 C C . VAL A 1 108 ? -5.172 -6.586 -1.017 1.00 96.94 108 VAL A C 1
ATOM 822 O O . VAL A 1 108 ? -5.652 -6.158 0.031 1.00 96.94 108 VAL A O 1
ATOM 825 N N . GLN A 1 109 ? -5.624 -7.696 -1.599 1.00 97.00 109 GLN A N 1
ATOM 826 C CA . GLN A 1 109 ? -6.722 -8.473 -1.031 1.00 97.00 109 GLN A CA 1
ATOM 827 C C . GLN A 1 109 ? -6.372 -8.997 0.371 1.00 97.00 109 GLN A C 1
ATOM 829 O O . GLN A 1 109 ? -7.165 -8.833 1.300 1.00 97.00 109 GLN A O 1
ATOM 834 N N . LYS A 1 110 ? -5.170 -9.560 0.554 1.00 97.19 110 LYS A N 1
ATOM 835 C CA . LYS A 1 110 ? -4.670 -10.030 1.856 1.00 97.19 110 LYS A CA 1
ATOM 836 C C . LYS A 1 110 ? -4.584 -8.889 2.875 1.00 97.19 110 LYS A C 1
ATOM 838 O O . LYS A 1 110 ? -5.003 -9.065 4.018 1.00 97.19 110 LYS A O 1
ATOM 843 N N . ALA A 1 111 ? -4.106 -7.716 2.461 1.00 97.25 111 ALA A N 1
ATOM 844 C CA . ALA A 1 111 ? -4.036 -6.526 3.305 1.00 97.25 111 ALA A CA 1
ATOM 845 C C . ALA A 1 111 ? -5.434 -6.039 3.732 1.00 97.25 111 ALA A C 1
ATOM 847 O O . ALA A 1 111 ? -5.681 -5.852 4.921 1.00 97.25 111 ALA A O 1
ATOM 848 N N . MET A 1 112 ? -6.384 -5.917 2.800 1.00 97.00 112 MET A N 1
ATOM 849 C CA . MET A 1 112 ? -7.759 -5.504 3.117 1.00 97.00 112 MET A CA 1
ATOM 850 C C . MET A 1 112 ? -8.472 -6.514 4.027 1.00 97.00 112 MET A C 1
ATOM 852 O O . MET A 1 112 ? -9.170 -6.117 4.959 1.00 97.00 112 MET A O 1
ATOM 856 N N . GLN A 1 113 ? -8.266 -7.819 3.819 1.00 96.69 113 GLN A N 1
ATOM 857 C CA . GLN A 1 113 ? -8.789 -8.861 4.712 1.00 96.69 113 GLN A CA 1
ATOM 858 C C . GLN A 1 113 ? -8.203 -8.761 6.124 1.00 96.69 113 GLN A C 1
ATOM 860 O O . GLN A 1 113 ? -8.945 -8.862 7.101 1.00 96.69 113 GLN A O 1
ATOM 865 N N . ALA A 1 114 ? -6.892 -8.534 6.244 1.00 97.06 114 ALA A N 1
ATOM 866 C CA . ALA A 1 114 ? -6.240 -8.331 7.535 1.00 97.06 114 ALA A CA 1
ATOM 867 C C . ALA A 1 114 ? -6.789 -7.092 8.257 1.00 97.06 114 ALA A C 1
ATOM 869 O O . ALA A 1 114 ? -7.031 -7.149 9.461 1.00 97.06 114 ALA A O 1
ATOM 870 N N . TRP A 1 115 ? -7.060 -6.013 7.520 1.00 97.19 115 TRP A N 1
ATOM 871 C CA . TRP A 1 115 ? -7.646 -4.798 8.075 1.00 97.19 115 TRP A CA 1
ATOM 872 C C . TRP A 1 115 ? -9.082 -5.014 8.579 1.00 97.19 115 TRP A C 1
ATOM 874 O O . TRP A 1 115 ? -9.415 -4.602 9.690 1.00 97.19 115 TRP A O 1
ATOM 884 N N . VAL A 1 116 ? -9.932 -5.716 7.818 1.00 96.38 116 VAL A N 1
ATOM 885 C CA . VAL A 1 116 ? -11.280 -6.103 8.289 1.00 96.38 116 VAL A CA 1
ATOM 886 C C . VAL A 1 116 ? -11.199 -6.990 9.536 1.00 96.38 116 VAL A C 1
ATOM 888 O O . VAL A 1 116 ? -12.023 -6.858 10.440 1.00 96.38 116 VAL A O 1
ATOM 891 N N . GLY A 1 117 ? -10.185 -7.855 9.610 1.00 95.56 117 GLY A N 1
ATOM 892 C CA . GLY A 1 117 ? -9.882 -8.690 10.773 1.00 95.56 117 GLY A CA 1
ATOM 893 C C . GLY A 1 117 ? -9.220 -7.960 11.946 1.00 95.56 117 GLY A C 1
ATOM 894 O O . GLY A 1 117 ? -8.702 -8.638 12.827 1.00 95.56 117 GLY A O 1
ATOM 895 N N . GLU A 1 118 ? -9.197 -6.621 11.946 1.00 94.38 118 GLU A N 1
ATOM 896 C CA . GLU A 1 118 ? -8.623 -5.773 13.006 1.00 94.38 118 GLU A CA 1
ATOM 897 C C . GLU A 1 118 ? -7.132 -6.025 13.294 1.00 94.38 118 GLU A C 1
ATOM 899 O O . GLU A 1 118 ? -6.630 -5.685 14.364 1.00 94.38 118 GLU A O 1
ATOM 904 N N . LYS A 1 119 ? -6.390 -6.591 12.334 1.00 95.75 119 LYS A N 1
ATOM 905 C CA . LYS A 1 119 ? -4.934 -6.741 12.449 1.00 95.75 119 LYS A CA 1
ATOM 906 C C . LYS A 1 119 ? -4.236 -5.409 12.221 1.00 95.75 119 LYS A C 1
ATOM 908 O O . LYS A 1 119 ? -4.777 -4.513 11.571 1.00 95.75 119 LYS A O 1
ATOM 913 N N . THR A 1 120 ? -3.012 -5.286 12.715 1.00 95.00 120 THR A N 1
ATOM 914 C CA . THR A 1 120 ? -2.182 -4.101 12.495 1.00 95.00 120 THR A CA 1
ATOM 915 C C . THR A 1 120 ? -1.305 -4.269 11.249 1.00 95.00 120 THR A C 1
ATOM 917 O O . THR A 1 120 ? -0.964 -5.396 10.884 1.00 95.00 120 THR A O 1
ATOM 920 N N . PRO A 1 121 ? -0.864 -3.173 10.603 1.00 94.62 121 PRO A N 1
ATOM 921 C CA . PRO A 1 121 ? 0.073 -3.254 9.477 1.00 94.62 121 PRO A CA 1
ATOM 922 C C . PRO A 1 121 ? 1.388 -3.965 9.828 1.00 94.62 121 PRO A C 1
ATOM 924 O O . PRO A 1 121 ? 2.030 -4.551 8.962 1.00 94.62 121 PRO A O 1
ATOM 927 N N . LYS A 1 122 ? 1.783 -3.939 11.108 1.00 95.31 122 LYS A N 1
ATOM 928 C CA . LYS A 1 122 ? 2.999 -4.595 11.606 1.00 95.31 122 LYS A CA 1
ATOM 929 C C . LYS A 1 122 ? 2.901 -6.120 11.571 1.00 95.31 122 LYS A C 1
ATOM 931 O O . LYS A 1 122 ? 3.924 -6.768 11.402 1.00 95.31 122 LYS A O 1
ATOM 936 N N . ASP A 1 123 ? 1.694 -6.682 11.656 1.00 95.12 123 ASP A N 1
ATOM 937 C CA . ASP A 1 123 ? 1.469 -8.135 11.614 1.00 95.12 123 ASP A CA 1
ATOM 938 C C . ASP A 1 123 ? 1.670 -8.734 10.210 1.00 95.12 123 ASP A C 1
ATOM 940 O O . ASP A 1 123 ? 1.755 -9.951 10.058 1.00 95.12 123 ASP A O 1
ATOM 944 N N . LEU A 1 124 ? 1.701 -7.890 9.173 1.00 95.19 124 LEU A N 1
ATOM 945 C CA . LEU A 1 124 ? 1.950 -8.289 7.784 1.00 95.19 124 LEU A CA 1
ATOM 946 C C . LEU A 1 124 ? 3.422 -8.153 7.376 1.00 95.19 124 LEU A C 1
ATOM 948 O O . LEU A 1 124 ? 3.810 -8.652 6.319 1.00 95.19 124 LEU A O 1
ATOM 952 N N . GLN A 1 125 ? 4.234 -7.485 8.196 1.00 94.38 125 GLN A N 1
ATOM 953 C CA . GLN A 1 125 ? 5.662 -7.340 7.948 1.00 94.38 125 GLN A CA 1
ATOM 954 C C . GLN A 1 125 ? 6.396 -8.642 8.305 1.00 94.38 125 GLN A C 1
ATOM 956 O O . GLN A 1 125 ? 6.009 -9.323 9.256 1.00 94.38 125 GLN A O 1
ATOM 961 N N . PRO A 1 126 ? 7.475 -8.991 7.583 1.00 94.81 126 PRO A N 1
ATOM 962 C CA . PRO A 1 126 ? 8.142 -8.208 6.535 1.00 94.81 126 PRO A CA 1
ATOM 963 C C . PRO A 1 126 ? 7.570 -8.403 5.121 1.00 94.81 126 PRO A C 1
ATOM 965 O O . PRO A 1 126 ? 7.997 -7.704 4.208 1.00 94.81 126 PRO A O 1
ATOM 968 N N . ASP A 1 127 ? 6.626 -9.328 4.937 1.00 95.12 127 ASP A N 1
ATOM 969 C CA . ASP A 1 127 ? 6.162 -9.754 3.612 1.00 95.12 127 ASP A CA 1
ATOM 970 C C . ASP A 1 127 ? 5.448 -8.636 2.840 1.00 95.12 127 ASP A C 1
ATOM 972 O O . ASP A 1 127 ? 5.661 -8.468 1.639 1.00 95.12 127 ASP A O 1
ATOM 976 N N . ILE A 1 128 ? 4.574 -7.887 3.525 1.00 96.75 128 ILE A N 1
ATOM 977 C CA . ILE A 1 128 ? 3.786 -6.799 2.939 1.00 96.75 128 ILE A CA 1
ATOM 978 C C . ILE A 1 128 ? 3.900 -5.565 3.829 1.00 96.75 128 ILE A C 1
ATOM 980 O O . ILE A 1 128 ? 3.497 -5.569 4.993 1.00 96.75 128 ILE A O 1
ATOM 984 N N . ILE A 1 129 ? 4.403 -4.478 3.253 1.00 97.12 129 ILE A N 1
ATOM 985 C CA . ILE A 1 129 ? 4.505 -3.177 3.909 1.00 97.12 129 ILE A CA 1
ATOM 986 C C . ILE A 1 129 ? 3.319 -2.322 3.464 1.00 97.12 129 ILE A C 1
ATOM 988 O O . ILE A 1 129 ? 3.199 -1.981 2.289 1.00 97.12 129 ILE A O 1
ATOM 992 N N . VAL A 1 130 ? 2.447 -1.955 4.403 1.00 97.62 130 VAL A N 1
ATOM 993 C CA . VAL A 1 130 ? 1.291 -1.088 4.135 1.00 97.62 130 VAL A CA 1
ATOM 994 C C . VAL A 1 130 ? 1.466 0.238 4.861 1.00 97.62 130 VAL A C 1
ATOM 996 O O . VAL A 1 130 ? 1.604 0.243 6.081 1.00 97.62 130 VAL A O 1
ATOM 999 N N . GLY A 1 131 ? 1.437 1.350 4.125 1.00 95.81 131 GLY A N 1
ATOM 1000 C CA . GLY A 1 131 ? 1.542 2.704 4.681 1.00 95.81 131 GLY A CA 1
ATOM 1001 C C . GLY A 1 131 ? 0.235 3.480 4.584 1.00 95.81 131 GLY A C 1
ATOM 1002 O O . GLY A 1 131 ? 0.180 4.522 3.936 1.00 95.81 131 GLY A O 1
ATOM 1003 N N . ASP A 1 132 ? -0.838 2.959 5.181 1.00 96.31 132 ASP A N 1
ATOM 1004 C CA . ASP A 1 132 ? -2.139 3.630 5.206 1.00 96.31 132 ASP A CA 1
ATOM 1005 C C . ASP A 1 132 ? -2.368 4.329 6.548 1.00 96.31 132 ASP A C 1
ATOM 1007 O O . ASP A 1 132 ? -2.572 3.684 7.578 1.00 96.31 132 ASP A O 1
ATOM 1011 N N . THR A 1 133 ? -2.389 5.662 6.532 1.00 95.19 133 THR A N 1
ATOM 1012 C CA . THR A 1 133 ? -2.536 6.477 7.747 1.00 95.19 133 THR A CA 1
ATOM 1013 C C . THR A 1 133 ? -3.83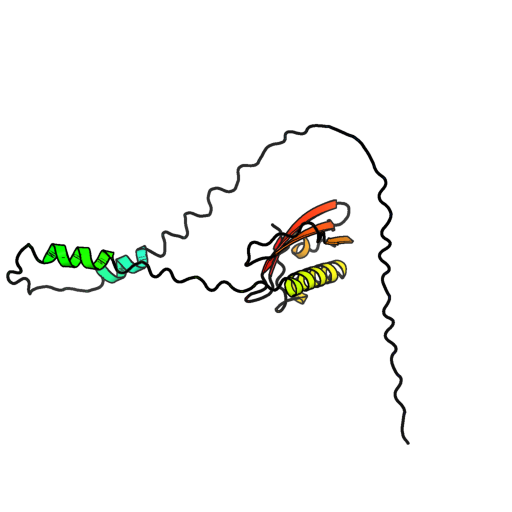8 6.206 8.498 1.00 95.19 133 THR A C 1
ATOM 1015 O O . THR A 1 133 ? -3.866 6.280 9.724 1.00 95.19 133 THR A O 1
ATOM 1018 N N . ALA A 1 134 ? -4.930 5.863 7.805 1.00 94.81 134 ALA A N 1
ATOM 1019 C CA . ALA A 1 134 ? -6.190 5.537 8.466 1.00 94.81 134 ALA A CA 1
ATOM 1020 C C . ALA A 1 134 ? -6.096 4.202 9.217 1.00 94.81 134 ALA A C 1
ATOM 1022 O O . ALA A 1 134 ? -6.675 4.065 10.296 1.00 94.81 134 ALA A O 1
ATOM 1023 N N . TRP A 1 135 ? -5.352 3.242 8.668 1.00 95.88 135 TRP A N 1
ATOM 1024 C CA . TRP A 1 135 ? -5.111 1.956 9.313 1.00 95.88 135 TRP A CA 1
ATOM 1025 C C . TRP A 1 135 ? -4.168 2.106 10.510 1.00 95.88 135 TRP A C 1
ATOM 1027 O O . TRP A 1 135 ? -4.461 1.597 11.589 1.00 95.88 135 TRP A O 1
ATOM 1037 N N . GLU A 1 136 ? -3.089 2.876 10.368 1.00 94.69 136 GLU A N 1
ATOM 1038 C CA . GLU A 1 136 ? -2.156 3.166 11.466 1.00 94.69 136 GLU A CA 1
ATOM 1039 C C . GLU A 1 136 ? -2.820 3.911 12.632 1.00 94.69 136 GLU A C 1
ATOM 1041 O O . GLU A 1 136 ? -2.487 3.678 13.791 1.00 94.69 136 GLU A O 1
ATOM 1046 N N . GLN A 1 137 ? -3.816 4.753 12.341 1.00 95.06 137 GLN A N 1
ATOM 1047 C CA . GLN A 1 137 ? -4.663 5.405 13.347 1.00 95.06 137 GLN A CA 1
ATOM 1048 C C . GLN A 1 137 ? -5.634 4.441 14.055 1.00 95.06 137 GLN A C 1
ATOM 1050 O O . GLN A 1 137 ? -6.414 4.878 14.900 1.00 95.06 137 GLN A O 1
ATOM 1055 N N . GLY A 1 138 ? -5.640 3.153 13.701 1.00 95.19 138 GLY A N 1
ATOM 1056 C CA . GLY A 1 138 ? -6.531 2.151 14.280 1.00 95.19 138 GLY A CA 1
ATOM 1057 C C . GLY A 1 138 ? -7.980 2.269 13.806 1.00 95.19 138 GLY A C 1
ATOM 1058 O O . GLY A 1 138 ? -8.888 1.766 14.468 1.00 95.19 138 GLY A O 1
ATOM 1059 N N . LYS A 1 139 ? -8.243 2.942 12.675 1.00 95.69 139 LYS A N 1
ATOM 1060 C CA . LYS A 1 139 ? -9.610 3.012 12.147 1.00 95.69 139 LYS A CA 1
ATOM 1061 C C . LYS A 1 139 ? -10.019 1.652 11.606 1.00 95.69 139 LYS A C 1
ATOM 1063 O O . LYS A 1 139 ? -9.279 1.029 10.850 1.00 95.69 139 LYS A O 1
ATOM 1068 N N . LYS A 1 140 ? -11.229 1.217 11.946 1.00 94.44 140 LYS A N 1
ATOM 1069 C CA . LYS A 1 140 ? -11.767 -0.066 11.495 1.00 94.44 140 LYS A CA 1
ATOM 1070 C C . LYS A 1 140 ? -12.368 0.038 10.096 1.00 94.44 140 LYS A C 1
ATOM 1072 O O . LYS A 1 140 ? -13.224 0.889 9.835 1.00 94.44 140 LYS A O 1
ATOM 1077 N N . LEU A 1 141 ? -11.955 -0.872 9.221 1.00 96.69 141 LEU A N 1
ATOM 1078 C CA . LEU A 1 141 ? -12.551 -1.062 7.907 1.00 96.69 141 LEU A CA 1
ATOM 1079 C C . LEU A 1 141 ? -13.827 -1.907 8.038 1.00 96.69 141 LEU A C 1
ATOM 1081 O O . LEU A 1 141 ? -13.790 -3.024 8.546 1.00 96.69 141 LEU A O 1
ATOM 1085 N N . VAL A 1 142 ? -14.965 -1.364 7.602 1.00 96.06 142 VAL A N 1
ATOM 1086 C CA . VAL A 1 142 ? -16.276 -2.035 7.676 1.00 96.06 142 VAL A CA 1
ATOM 1087 C C . VAL A 1 142 ? -16.501 -2.907 6.448 1.00 96.06 142 VAL A C 1
ATOM 1089 O O . VAL A 1 142 ? -16.906 -4.060 6.557 1.00 96.06 142 VAL A O 1
ATOM 1092 N N . SER A 1 143 ? -16.244 -2.347 5.270 1.00 95.88 143 SER A N 1
ATOM 1093 C CA . SER A 1 143 ? -16.371 -3.043 3.995 1.00 95.88 143 SER A CA 1
ATOM 1094 C C . SER A 1 143 ? -15.405 -2.451 2.983 1.00 95.88 143 SER A C 1
ATOM 1096 O O . SER A 1 143 ? -15.047 -1.271 3.057 1.00 95.88 143 SER A O 1
ATOM 1098 N N . TYR A 1 144 ? -15.010 -3.264 2.015 1.00 97.19 144 TYR A N 1
ATOM 1099 C CA . TYR A 1 144 ? -14.211 -2.827 0.885 1.00 97.19 144 TYR A CA 1
ATOM 1100 C C . TYR A 1 144 ? -14.671 -3.532 -0.385 1.00 97.19 144 TYR A C 1
ATOM 1102 O O . TYR A 1 144 ? -15.230 -4.626 -0.338 1.00 97.19 144 TYR A O 1
ATOM 1110 N N . GLU A 1 145 ? -14.416 -2.884 -1.508 1.00 96.69 145 GLU A N 1
ATOM 1111 C CA . GLU A 1 145 ? -14.694 -3.374 -2.845 1.00 96.69 145 GLU A CA 1
ATOM 1112 C C . GLU A 1 145 ? -13.532 -2.955 -3.745 1.00 96.69 145 GLU A C 1
ATOM 1114 O O . GLU A 1 145 ? -13.170 -1.777 -3.809 1.00 96.69 145 GLU A O 1
ATOM 1119 N N . ILE A 1 146 ? -12.911 -3.936 -4.394 1.00 96.38 146 ILE A N 1
ATOM 1120 C CA . ILE A 1 146 ? -11.804 -3.713 -5.323 1.00 96.38 146 ILE A CA 1
ATOM 1121 C C . ILE A 1 146 ? -12.408 -3.523 -6.711 1.00 96.38 146 ILE A C 1
ATOM 1123 O O . ILE A 1 146 ? -13.105 -4.404 -7.210 1.00 96.38 146 ILE A O 1
ATOM 1127 N N . LEU A 1 147 ? -12.144 -2.375 -7.329 1.00 95.69 147 LEU A N 1
ATOM 1128 C CA . LEU A 1 147 ? -12.659 -2.025 -8.649 1.00 95.69 147 LEU A CA 1
ATOM 1129 C C . LEU A 1 147 ? -11.653 -2.481 -9.711 1.00 95.69 147 LEU A C 1
ATOM 1131 O O . LEU A 1 147 ? -10.844 -1.685 -10.187 1.00 95.69 147 LEU A O 1
ATOM 1135 N N . ALA A 1 148 ? -11.693 -3.773 -10.046 1.00 90.12 148 ALA A N 1
ATOM 1136 C CA . ALA A 1 148 ? -10.752 -4.401 -10.981 1.00 90.12 148 ALA A CA 1
ATOM 1137 C C . ALA A 1 148 ? -10.788 -3.784 -12.395 1.00 90.12 148 ALA A C 1
ATOM 1139 O O . ALA A 1 148 ? -9.782 -3.796 -13.101 1.00 90.12 148 ALA A O 1
ATOM 1140 N N . ASP A 1 149 ? -11.923 -3.198 -12.786 1.00 91.44 149 ASP A N 1
ATOM 1141 C CA . ASP A 1 149 ? -12.108 -2.563 -14.097 1.00 91.44 149 ASP A CA 1
ATOM 1142 C C . ASP A 1 149 ? -11.387 -1.209 -14.224 1.00 91.44 149 ASP A C 1
ATOM 1144 O O . ASP A 1 149 ? -11.195 -0.708 -15.330 1.00 91.44 149 ASP A O 1
ATOM 1148 N N . GLU A 1 150 ? -10.977 -0.597 -13.106 1.00 93.00 150 GLU A N 1
ATOM 1149 C CA . GLU A 1 150 ? -10.326 0.720 -13.082 1.00 93.00 150 GLU A CA 1
ATOM 1150 C C . GLU A 1 150 ? -8.839 0.655 -12.698 1.00 93.00 150 GLU A C 1
ATOM 1152 O O . GLU A 1 150 ? -8.277 1.622 -12.174 1.00 93.00 150 GLU A O 1
ATOM 1157 N N . GLU A 1 151 ? -8.198 -0.490 -12.919 1.00 93.69 151 GLU A N 1
ATOM 1158 C CA . GLU A 1 151 ? -6.776 -0.661 -12.647 1.00 93.69 151 GLU A CA 1
ATOM 1159 C C . GLU A 1 151 ? -5.910 -0.018 -13.736 1.00 93.69 151 GLU A C 1
ATOM 1161 O O . GLU A 1 151 ? -6.118 -0.222 -14.934 1.00 93.69 151 GLU A O 1
ATOM 1166 N N . THR A 1 152 ? -4.886 0.729 -13.323 1.00 95.25 152 THR A N 1
ATOM 1167 C CA . THR A 1 152 ? -3.884 1.302 -14.234 1.00 95.25 152 THR A CA 1
ATOM 1168 C C . THR A 1 152 ? -2.484 0.832 -13.855 1.00 95.25 152 THR A C 1
ATOM 1170 O O . THR A 1 152 ? -2.238 0.400 -12.733 1.00 95.25 152 THR A O 1
ATOM 1173 N N . THR A 1 153 ? -1.535 0.881 -14.789 1.00 93.94 153 THR A N 1
ATOM 1174 C CA . THR A 1 153 ? -0.136 0.502 -14.533 1.00 93.94 153 THR A CA 1
ATOM 1175 C C . THR A 1 153 ? 0.809 1.477 -15.224 1.00 93.94 153 THR A C 1
ATOM 1177 O O . THR A 1 153 ? 0.529 1.922 -16.335 1.00 93.94 153 THR A O 1
ATOM 1180 N N . ASP A 1 154 ? 1.914 1.807 -14.562 1.00 90.19 154 ASP A N 1
ATOM 1181 C CA . ASP A 1 154 ? 3.040 2.580 -15.112 1.00 90.19 154 ASP A CA 1
ATOM 1182 C C . ASP A 1 154 ? 4.202 1.662 -15.562 1.00 90.19 154 ASP A C 1
ATOM 1184 O O . ASP A 1 154 ? 5.284 2.138 -15.898 1.00 90.19 154 ASP A O 1
ATOM 1188 N N . GLY A 1 155 ? 3.995 0.338 -15.539 1.00 88.44 155 GLY A N 1
ATOM 1189 C CA . GLY A 1 155 ? 5.000 -0.688 -15.824 1.00 88.44 155 GLY A CA 1
ATOM 1190 C C . GLY A 1 155 ? 5.776 -1.179 -14.596 1.00 88.44 155 GLY A C 1
ATOM 1191 O O . GLY A 1 155 ? 6.153 -2.347 -14.569 1.00 88.44 155 GLY A O 1
ATOM 1192 N N . SER A 1 156 ? 5.963 -0.342 -13.571 1.00 90.12 156 SER A N 1
ATOM 1193 C CA . SER A 1 156 ? 6.716 -0.694 -12.347 1.00 90.12 156 SER A CA 1
ATOM 1194 C C . SER A 1 156 ? 5.813 -0.918 -11.131 1.00 90.12 156 SER A C 1
ATOM 1196 O O . SER A 1 156 ? 6.160 -1.659 -10.217 1.00 90.12 156 SER A O 1
ATOM 1198 N N . ASN A 1 157 ? 4.644 -0.288 -11.140 1.00 94.94 157 ASN A N 1
ATOM 1199 C CA . ASN A 1 157 ? 3.648 -0.241 -10.091 1.00 94.94 157 ASN A CA 1
ATOM 1200 C C . ASN A 1 157 ? 2.255 -0.525 -10.669 1.00 94.94 157 ASN A C 1
ATOM 1202 O O . ASN A 1 157 ? 1.923 -0.215 -11.825 1.00 94.94 157 ASN A O 1
ATOM 1206 N N . LEU A 1 158 ? 1.412 -1.117 -9.829 1.00 96.31 158 LEU A N 1
ATOM 1207 C CA . LEU A 1 158 ? -0.004 -1.310 -10.105 1.00 96.31 158 LEU A CA 1
ATOM 1208 C C . LEU A 1 158 ? -0.816 -0.293 -9.306 1.00 96.31 158 LEU A C 1
ATOM 1210 O O . LEU A 1 158 ? -0.656 -0.183 -8.093 1.00 96.31 158 LEU A O 1
ATOM 1214 N N . TYR A 1 159 ? -1.710 0.420 -9.978 1.00 97.31 159 TYR A N 1
ATOM 1215 C CA . TYR A 1 159 ? -2.652 1.341 -9.359 1.00 97.31 159 TYR A CA 1
ATOM 1216 C C . TYR A 1 159 ? -4.007 0.647 -9.264 1.00 97.31 159 TYR A C 1
ATOM 1218 O O . TYR A 1 159 ? -4.684 0.453 -10.275 1.00 97.31 159 TYR A O 1
ATOM 1226 N N . ILE A 1 160 ? -4.403 0.268 -8.052 1.00 97.19 160 ILE A N 1
ATOM 1227 C CA . ILE A 1 160 ? -5.667 -0.422 -7.785 1.00 97.19 160 ILE A CA 1
ATOM 1228 C C . ILE A 1 160 ? -6.620 0.545 -7.096 1.00 97.19 160 ILE A C 1
ATOM 1230 O O . ILE A 1 160 ? -6.321 1.071 -6.025 1.00 97.19 160 ILE A O 1
ATOM 1234 N N . ARG A 1 161 ? -7.805 0.755 -7.669 1.00 97.31 161 ARG A N 1
ATOM 1235 C CA . ARG A 1 161 ? -8.852 1.549 -7.020 1.00 97.31 161 ARG A CA 1
ATOM 1236 C C . ARG A 1 161 ? -9.688 0.681 -6.096 1.00 97.31 161 ARG A C 1
ATOM 1238 O O . ARG A 1 161 ? -10.238 -0.339 -6.497 1.00 97.31 161 ARG A O 1
ATOM 1245 N N . VAL A 1 162 ? -9.820 1.126 -4.854 1.00 97.31 162 VAL A N 1
ATOM 1246 C CA . VAL A 1 162 ? -10.596 0.437 -3.826 1.00 97.31 162 VAL A CA 1
ATOM 1247 C C . VAL A 1 162 ? -11.622 1.404 -3.259 1.00 97.31 162 VAL A C 1
ATOM 1249 O O . VAL A 1 162 ? -11.296 2.497 -2.785 1.00 97.31 162 VAL A O 1
ATOM 1252 N N . LYS A 1 163 ? -12.887 0.996 -3.297 1.00 97.44 163 LYS A N 1
ATOM 1253 C CA . LYS A 1 163 ? -13.951 1.658 -2.555 1.00 97.44 163 LYS A CA 1
ATOM 1254 C C . LYS A 1 163 ? -13.964 1.063 -1.154 1.00 97.44 163 LYS A C 1
ATOM 1256 O O . LYS A 1 163 ? -14.177 -0.132 -0.981 1.00 97.44 163 LYS A O 1
ATOM 1261 N N . ARG A 1 164 ? -13.716 1.887 -0.143 1.00 96.50 164 ARG A N 1
ATOM 1262 C CA . ARG A 1 164 ? -13.639 1.466 1.258 1.00 96.50 164 ARG A CA 1
ATOM 1263 C C . ARG A 1 164 ? -14.617 2.243 2.122 1.00 96.50 164 ARG A C 1
ATOM 1265 O O . ARG A 1 164 ? -14.844 3.436 1.908 1.00 96.50 164 ARG A O 1
ATOM 1272 N N . LYS A 1 165 ? -15.156 1.572 3.134 1.00 97.12 165 LYS A N 1
ATOM 1273 C CA . LYS A 1 165 ? -16.041 2.160 4.136 1.00 97.12 165 LYS A CA 1
ATOM 1274 C C . LYS A 1 165 ? -15.397 2.076 5.509 1.00 97.12 165 LYS A C 1
ATOM 1276 O O . LYS A 1 165 ? -15.164 0.983 6.019 1.00 97.12 165 LYS A O 1
ATOM 1281 N N . ILE A 1 166 ? -15.114 3.230 6.101 1.00 95.62 166 ILE A N 1
ATOM 1282 C CA . ILE A 1 166 ? -14.505 3.349 7.426 1.00 95.62 166 ILE A CA 1
ATOM 1283 C C . ILE A 1 166 ? -15.537 4.006 8.340 1.00 95.62 166 ILE A C 1
ATOM 1285 O O . ILE A 1 166 ? -15.872 5.181 8.175 1.00 95.62 166 ILE A O 1
ATOM 1289 N N . GLY A 1 167 ? -16.084 3.232 9.278 1.00 91.81 167 GLY A N 1
ATOM 1290 C CA . GLY A 1 167 ? -17.260 3.642 10.047 1.00 91.81 167 GLY A CA 1
ATOM 1291 C C . GLY A 1 167 ? -18.444 3.967 9.127 1.00 91.81 167 GLY A C 1
ATOM 1292 O O . GLY A 1 167 ? -18.886 3.123 8.347 1.00 91.81 167 GLY A O 1
ATOM 1293 N N . SER A 1 168 ? -18.941 5.202 9.195 1.00 92.25 168 SER A N 1
ATOM 1294 C CA . SER A 1 168 ? -20.046 5.688 8.352 1.00 92.25 168 SER A CA 1
ATOM 1295 C C . SER A 1 168 ? -19.585 6.343 7.045 1.00 92.25 168 SER A C 1
ATOM 1297 O O . SER A 1 168 ? -20.419 6.646 6.195 1.00 92.25 168 SER A O 1
ATOM 1299 N N . SER A 1 169 ? -18.280 6.564 6.874 1.00 95.19 169 SER A N 1
ATOM 1300 C CA . SER A 1 169 ? -17.727 7.292 5.731 1.00 95.19 169 SER A CA 1
ATOM 1301 C C . SER A 1 169 ? -17.315 6.336 4.619 1.00 95.19 169 SER A C 1
ATOM 1303 O O . SER A 1 169 ? -16.498 5.439 4.828 1.00 95.19 169 SER A O 1
ATOM 1305 N N . GLU A 1 170 ? -17.849 6.551 3.419 1.00 96.50 170 GLU A N 1
ATOM 1306 C CA . GLU A 1 170 ? -17.417 5.863 2.201 1.00 96.50 170 GLU A CA 1
ATOM 1307 C C . GLU A 1 170 ? -16.426 6.738 1.435 1.00 96.50 170 GLU A C 1
ATOM 1309 O O . GLU A 1 170 ? -16.648 7.932 1.242 1.00 96.50 170 GLU A O 1
ATOM 1314 N N . SER A 1 171 ? -15.316 6.143 1.007 1.00 96.56 171 SER A N 1
ATOM 1315 C CA . SER A 1 171 ? -14.278 6.823 0.233 1.00 96.56 171 SER A CA 1
ATOM 1316 C C . SER A 1 171 ? -13.725 5.897 -0.841 1.00 96.56 171 SER A C 1
ATOM 1318 O O . SER A 1 171 ? -13.700 4.677 -0.676 1.00 96.56 171 SER A O 1
ATOM 1320 N N . LYS A 1 172 ? -13.287 6.479 -1.954 1.00 96.81 172 LYS A N 1
ATOM 1321 C CA . LYS A 1 172 ? -12.606 5.770 -3.035 1.00 96.81 172 LYS A CA 1
ATOM 1322 C C . LYS A 1 172 ? -11.150 6.205 -3.024 1.00 96.81 172 LYS A C 1
ATOM 1324 O O . LYS A 1 172 ? -10.880 7.401 -3.074 1.00 96.81 172 LYS A O 1
ATOM 1329 N N . VAL A 1 173 ? -10.246 5.243 -2.901 1.00 97.00 173 VAL A N 1
ATOM 1330 C CA . VAL A 1 173 ? -8.806 5.483 -2.769 1.00 97.00 173 VAL A CA 1
ATOM 1331 C C . VAL A 1 173 ? -8.075 4.644 -3.804 1.00 97.00 173 VAL A C 1
ATOM 1333 O O . VAL A 1 173 ? -8.447 3.497 -4.052 1.00 97.00 173 VAL A O 1
ATOM 1336 N N . THR A 1 174 ? -7.057 5.228 -4.427 1.00 97.56 174 THR A N 1
ATOM 1337 C CA . THR A 1 174 ? -6.156 4.512 -5.330 1.00 97.56 174 THR A CA 1
ATOM 1338 C C . THR A 1 174 ? -4.954 4.047 -4.525 1.00 97.56 174 THR A C 1
ATOM 1340 O O . THR A 1 174 ? -4.283 4.863 -3.903 1.00 97.56 174 THR A O 1
ATOM 1343 N N . TYR A 1 175 ? -4.684 2.749 -4.527 1.00 97.69 175 TYR A N 1
ATOM 1344 C CA . TYR A 1 175 ? -3.490 2.171 -3.932 1.00 97.69 175 TYR A CA 1
ATOM 1345 C C . TYR A 1 175 ? -2.428 1.956 -4.997 1.00 97.69 175 TYR A C 1
ATOM 1347 O O . TYR A 1 175 ? -2.707 1.378 -6.045 1.00 97.69 175 TYR A O 1
ATOM 1355 N N . ILE A 1 176 ? -1.216 2.400 -4.701 1.00 97.12 176 ILE A N 1
ATOM 1356 C CA . ILE A 1 176 ? -0.014 2.144 -5.481 1.00 97.12 176 ILE A CA 1
ATOM 1357 C C . ILE A 1 176 ? 0.649 0.913 -4.877 1.00 97.12 176 ILE A C 1
ATOM 1359 O O . ILE A 1 176 ? 0.964 0.899 -3.683 1.00 97.12 176 ILE A O 1
ATOM 1363 N N . VAL A 1 177 ? 0.827 -0.117 -5.697 1.00 97.25 177 VAL A N 1
ATOM 1364 C CA . VAL A 1 177 ? 1.403 -1.395 -5.288 1.00 97.25 177 VAL A CA 1
ATOM 1365 C C . VAL A 1 177 ? 2.683 -1.650 -6.059 1.00 97.25 177 VAL A C 1
ATOM 1367 O O . VAL A 1 177 ? 2.654 -1.756 -7.285 1.00 97.25 177 VAL A O 1
ATOM 1370 N N . GLY A 1 178 ? 3.789 -1.780 -5.333 1.00 95.94 178 GLY A N 1
ATOM 1371 C CA . GLY A 1 178 ? 5.065 -2.243 -5.873 1.00 95.94 178 GLY A CA 1
ATOM 1372 C C . GLY A 1 178 ? 5.356 -3.654 -5.378 1.00 95.94 178 GLY A C 1
ATOM 1373 O O . GLY A 1 178 ? 5.100 -3.947 -4.214 1.00 95.94 178 GLY A O 1
ATOM 1374 N N . THR A 1 179 ? 5.880 -4.529 -6.236 1.00 96.25 179 THR A N 1
ATOM 1375 C CA . THR A 1 179 ? 6.216 -5.923 -5.875 1.00 96.25 179 THR A CA 1
ATOM 1376 C C . THR A 1 179 ? 7.705 -6.150 -5.619 1.00 96.25 179 THR A C 1
ATOM 1378 O O . THR A 1 179 ? 8.072 -7.176 -5.056 1.00 96.25 179 THR A O 1
ATOM 1381 N N . THR A 1 180 ? 8.562 -5.204 -6.010 1.00 91.38 180 THR A N 1
ATOM 1382 C CA . THR A 1 180 ? 10.022 -5.368 -6.003 1.00 91.38 180 THR A CA 1
ATOM 1383 C C . THR A 1 180 ? 10.689 -4.177 -5.313 1.00 91.38 180 THR A C 1
ATOM 1385 O O . THR A 1 180 ? 10.371 -3.040 -5.663 1.00 91.38 180 THR A O 1
ATOM 1388 N N . PRO A 1 181 ? 11.640 -4.383 -4.376 1.00 90.38 181 PRO A N 1
ATOM 1389 C CA . PRO A 1 181 ? 12.159 -5.661 -3.856 1.00 90.38 181 PRO A CA 1
ATOM 1390 C C . PRO A 1 181 ? 11.272 -6.343 -2.797 1.00 90.38 181 PRO A C 1
ATOM 1392 O O . PRO A 1 181 ? 11.470 -7.518 -2.509 1.00 90.38 181 PRO A O 1
ATOM 1395 N N . VAL A 1 182 ? 10.321 -5.618 -2.209 1.00 94.56 182 VAL A N 1
ATOM 1396 C CA . VAL A 1 182 ? 9.348 -6.107 -1.218 1.00 94.56 182 VAL A CA 1
ATOM 1397 C C . VAL A 1 182 ? 7.979 -5.565 -1.616 1.00 94.56 182 VAL A C 1
ATOM 1399 O O . VAL A 1 182 ? 7.904 -4.492 -2.222 1.00 94.56 182 VAL A O 1
ATOM 1402 N N . VAL A 1 183 ? 6.900 -6.275 -1.277 1.00 96.81 183 VAL A N 1
ATOM 1403 C CA . VAL A 1 183 ? 5.554 -5.790 -1.578 1.00 96.81 183 VAL A CA 1
ATOM 1404 C C . VAL A 1 183 ? 5.233 -4.571 -0.727 1.00 96.81 183 VAL A C 1
ATOM 1406 O O . VAL A 1 183 ? 5.245 -4.627 0.503 1.00 96.81 183 VAL A O 1
ATOM 1409 N N . THR A 1 184 ? 4.909 -3.469 -1.390 1.00 96.88 184 THR A N 1
ATOM 1410 C CA . THR A 1 184 ? 4.552 -2.205 -0.747 1.00 96.88 184 THR A CA 1
ATOM 1411 C C . THR A 1 184 ? 3.193 -1.732 -1.231 1.00 96.88 184 THR A C 1
ATOM 1413 O O . THR A 1 184 ? 2.883 -1.856 -2.412 1.00 96.88 184 THR A O 1
ATOM 1416 N N . ILE A 1 185 ? 2.367 -1.219 -0.319 1.00 97.50 185 ILE A N 1
ATOM 1417 C CA . ILE A 1 185 ? 1.019 -0.729 -0.608 1.00 97.50 185 ILE A CA 1
ATOM 1418 C C . ILE A 1 185 ? 0.862 0.644 0.042 1.00 97.50 185 ILE A C 1
ATOM 1420 O O . ILE A 1 185 ? 0.856 0.760 1.270 1.00 97.50 185 ILE A O 1
ATOM 1424 N N . PHE A 1 186 ? 0.691 1.679 -0.779 1.00 97.06 186 PHE A N 1
ATOM 1425 C CA . PHE A 1 186 ? 0.505 3.053 -0.313 1.00 97.06 186 PHE A CA 1
ATOM 1426 C C . PHE A 1 186 ? -0.725 3.694 -0.964 1.00 97.06 186 PHE A C 1
ATOM 1428 O O . PHE A 1 186 ? -0.911 3.545 -2.172 1.00 97.06 186 PHE A O 1
ATOM 1435 N N . PRO A 1 187 ? -1.584 4.391 -0.203 1.00 96.06 187 PRO A N 1
ATOM 1436 C CA . PRO A 1 187 ? -2.647 5.196 -0.789 1.00 96.06 187 PRO A CA 1
ATOM 1437 C C . PRO A 1 187 ? -2.055 6.430 -1.489 1.00 96.06 187 PRO A C 1
ATOM 1439 O O . PRO A 1 187 ? -1.090 7.017 -0.998 1.00 96.06 187 PRO A O 1
ATOM 1442 N N . GLN A 1 188 ? -2.640 6.804 -2.627 1.00 92.62 188 GLN A N 1
ATOM 1443 C CA . GLN A 1 188 ? -2.337 8.039 -3.358 1.00 92.62 188 GLN A CA 1
ATOM 1444 C C . GLN A 1 188 ? -3.021 9.260 -2.733 1.00 92.62 188 GLN A C 1
ATOM 1446 O O . GLN A 1 188 ? -4.168 9.111 -2.244 1.00 92.62 188 GLN A O 1
#

pLDDT: mean 73.21, std 22.1, range [40.16, 97.69]

Foldseek 3Di:
DDDDDDDPDPPPPPPPPPPDDDDDDDDDDDDDDDDDPPDPDPDDPPPPVPVVVVVVVVVVPPDDPPDDPDDDDPVPVVVVVVVVVPPDDPPPPDPQDAFDPVVQVVLVVVVLVCLQVQHAQVVCPPQEHEDDPCRNVSFGWPDKDWPPVPWDDPRFWIWTWMFTDGPNDTDIWTWTWGPPPHTYTYTD